Protein AF-A0A3R6TJK0-F1 (afdb_monomer)

pLDDT: mean 83.8, std 18.28, range [33.81, 98.06]

Sequence (191 aa):
MKKIKRLVTLLLAGVLALAMLTGCDGQTNVDLSDQLAQKATEAYAKALGVKAEEVQLTEEAAAFNKATLDRIGEDGVLPIGKDEGEIDTPMLRFRNKEEKIKNNYYHSIVTLVPFGGERTPTGNGYRYSVTTLKAEQVNAILSGSLEGLNADYISQAKKFKIKGVGVSAKKLKDGTYCYVLTLDATNEPNT

Solvent-accessible surface area (backbone atoms only — not comparable to full-atom values): 10989 Å² total; per-residue (Å²): 135,90,79,82,76,78,81,78,77,72,84,80,70,92,70,91,74,94,74,92,78,86,81,84,85,89,70,85,78,73,51,69,34,57,52,44,14,51,30,47,24,45,33,49,22,51,75,59,74,44,57,48,92,79,20,55,53,51,74,68,51,45,49,54,30,50,55,55,51,69,55,36,43,57,86,40,39,34,75,37,48,73,88,49,64,45,86,54,87,56,27,39,35,35,78,78,40,78,43,82,74,56,97,92,24,37,41,34,33,36,36,37,34,47,30,72,78,53,66,45,82,51,100,68,22,37,37,33,41,46,43,66,37,46,72,69,35,50,53,38,19,64,73,56,40,62,57,88,60,64,57,77,77,54,54,75,55,56,77,32,39,72,50,11,45,40,37,46,41,41,72,32,78,89,69,34,31,39,58,26,41,23,42,32,31,25,64,48,74,91,125

Secondary structure (DSSP, 8-state):
------------------------S------HHHHHHHHHHHHHHHHHT--GGG-PPPHHHHHHHHHHHHHS-TTSEEEEETTS-EEETTEEEEEEEEEE-STT-EEEEEEEEEEEEEEEEETTEEEEEEPPBPHHHHHHHHTT--TTTTGGGGGGGGGSEEEEEEEEEEE-TTS-EEEEEEEEEESS---

Nearest PDB structures (foldseek):
  2oc3-assembly1_A  TM=5.269E-01  e=1.536E+00  Homo sapiens
  7c7l-assembly1_A  TM=1.962E-01  e=1.700E-02  uncultured archaeon
  2i1y-assembly1_A  TM=7.288E-01  e=7.773E+00  Homo sapiens
  2qep-assembly1_A  TM=5.661E-01  e=9.883E+00  Homo sapiens
  5tod-assembly7_C  TM=1.487E-01  e=9.307E+00  Homo sapiens

Foldseek 3Di:
DDDDDPPPPPPPDPDDDDDDDDDDDDDPPQDLQNLLFVLLQCLLCVLLVHGQVQAADDPVLVVVFVVQQVQQALQQKHWAFAPAFDDPPQWTKGFPDWADDPPRKTKTKIKIFGFDPDWDDDPGHIITRTDWADPVRSVCSSVNDCVPVVSVSCNVVSLWAWRHKTKGKDAHPVRTMTMMIITTTMNDDDD

Structure (mmCIF, N/CA/C/O backbone):
data_AF-A0A3R6TJK0-F1
#
_entry.id   AF-A0A3R6TJK0-F1
#
loop_
_atom_site.group_PDB
_atom_site.id
_atom_site.type_symbol
_atom_site.label_atom_id
_atom_site.label_alt_id
_atom_site.label_comp_id
_atom_site.label_asym_id
_atom_site.label_entity_id
_atom_site.label_seq_id
_atom_site.pdbx_PDB_ins_code
_atom_site.Cartn_x
_atom_site.Cartn_y
_atom_site.Cartn_z
_atom_site.occupancy
_atom_site.B_iso_or_equiv
_atom_site.auth_seq_id
_atom_site.auth_comp_id
_atom_site.auth_asym_id
_atom_site.auth_atom_id
_atom_site.pdbx_PDB_model_num
ATOM 1 N N . MET A 1 1 ? 7.484 50.506 2.154 1.00 36.47 1 MET A N 1
ATOM 2 C CA . MET A 1 1 ? 6.626 49.681 1.272 1.00 36.47 1 MET A CA 1
ATOM 3 C C . MET A 1 1 ? 6.751 48.223 1.691 1.00 36.47 1 MET A C 1
ATOM 5 O O . MET A 1 1 ? 7.842 47.672 1.643 1.00 36.47 1 MET A O 1
ATOM 9 N N . LYS A 1 2 ? 5.648 47.650 2.188 1.00 39.25 2 LYS A N 1
ATOM 10 C CA . LYS A 1 2 ? 5.509 46.251 2.618 1.00 39.25 2 LYS A CA 1
ATOM 11 C C . LYS A 1 2 ? 5.721 45.315 1.422 1.00 39.25 2 LYS A C 1
ATOM 13 O O . LYS A 1 2 ? 5.077 45.509 0.397 1.00 39.25 2 LYS A O 1
ATOM 18 N N . LYS A 1 3 ? 6.552 44.281 1.565 1.00 49.41 3 LYS A N 1
ATOM 19 C CA . LYS A 1 3 ? 6.513 43.108 0.682 1.00 49.41 3 LYS A CA 1
ATOM 20 C C . LYS A 1 3 ? 6.067 41.911 1.511 1.00 49.41 3 LYS A C 1
ATOM 22 O O . LYS A 1 3 ? 6.745 41.483 2.440 1.00 49.41 3 LYS A O 1
ATOM 27 N N . ILE A 1 4 ? 4.853 41.479 1.202 1.00 55.53 4 ILE A N 1
ATOM 28 C CA . ILE A 1 4 ? 4.118 40.366 1.790 1.00 55.53 4 ILE A CA 1
ATOM 29 C C . ILE A 1 4 ? 4.952 39.096 1.606 1.00 55.53 4 ILE A C 1
ATOM 31 O O . ILE A 1 4 ? 5.202 38.670 0.479 1.00 55.53 4 ILE A O 1
ATOM 35 N N . LYS A 1 5 ? 5.399 38.502 2.717 1.00 44.00 5 LYS A N 1
ATOM 36 C CA . LYS A 1 5 ? 5.870 37.117 2.724 1.00 44.00 5 LYS A CA 1
ATOM 37 C C . LYS A 1 5 ? 4.640 36.260 2.445 1.00 44.00 5 LYS A C 1
ATOM 39 O O . LYS A 1 5 ? 3.670 36.330 3.197 1.00 44.00 5 LYS A O 1
ATOM 44 N N . ARG A 1 6 ? 4.649 35.530 1.328 1.00 46.75 6 ARG A N 1
ATOM 45 C CA . ARG A 1 6 ? 3.616 34.539 1.017 1.00 46.75 6 ARG A CA 1
ATOM 46 C C . ARG A 1 6 ? 3.507 33.598 2.215 1.00 46.75 6 ARG A C 1
ATOM 48 O O . ARG A 1 6 ? 4.501 32.992 2.607 1.00 46.75 6 ARG A O 1
ATOM 55 N N . LEU A 1 7 ? 2.316 33.556 2.806 1.00 41.25 7 LEU A N 1
ATOM 56 C CA . LEU A 1 7 ? 1.926 32.561 3.788 1.00 41.25 7 LEU A CA 1
ATOM 57 C C . LEU A 1 7 ? 2.068 31.184 3.136 1.00 41.25 7 LEU A C 1
ATOM 59 O O . LEU A 1 7 ? 1.213 30.763 2.364 1.00 41.25 7 LEU A O 1
ATOM 63 N N . VAL A 1 8 ? 3.163 30.499 3.443 1.00 46.22 8 VAL A N 1
ATOM 64 C CA . VAL A 1 8 ? 3.194 29.042 3.417 1.00 46.22 8 VAL A CA 1
ATOM 65 C C . VAL A 1 8 ? 2.564 28.627 4.737 1.00 46.22 8 VAL A C 1
ATOM 67 O O . VAL A 1 8 ? 3.242 28.404 5.737 1.00 46.22 8 VAL A O 1
ATOM 70 N N . THR A 1 9 ? 1.236 28.630 4.761 1.00 43.78 9 THR A N 1
ATOM 71 C CA . THR A 1 9 ? 0.460 27.929 5.777 1.00 43.78 9 THR A CA 1
ATOM 72 C C . THR A 1 9 ? 0.655 26.444 5.490 1.00 43.78 9 THR A C 1
ATOM 74 O O . THR A 1 9 ? -0.178 25.795 4.866 1.00 43.78 9 THR A O 1
ATOM 77 N N . LEU A 1 10 ? 1.823 25.918 5.866 1.00 44.47 10 LEU A N 1
ATOM 78 C CA . LEU A 1 10 ? 1.983 24.496 6.119 1.00 44.47 10 LEU A CA 1
ATOM 79 C C . LEU A 1 10 ? 0.927 24.177 7.172 1.00 44.47 10 LEU A C 1
ATOM 81 O O . LEU A 1 10 ? 1.023 24.640 8.308 1.00 44.47 10 LEU A O 1
ATOM 85 N N . LEU A 1 11 ? -0.122 23.481 6.739 1.00 42.75 11 LEU A N 1
ATOM 86 C CA . LEU A 1 11 ? -1.147 22.865 7.570 1.00 42.75 11 LEU A CA 1
ATOM 87 C C . LEU A 1 11 ? -0.470 21.792 8.428 1.00 42.75 11 LEU A C 1
ATOM 89 O O . LEU A 1 11 ? -0.572 20.594 8.205 1.00 42.75 11 LEU A O 1
ATOM 93 N N . LEU A 1 12 ? 0.284 22.274 9.408 1.00 47.44 12 LEU A N 1
ATOM 94 C CA . LEU A 1 12 ? 0.711 21.550 10.576 1.00 47.44 12 LEU A CA 1
ATOM 95 C C . LEU A 1 12 ? -0.488 21.560 11.525 1.00 47.44 12 LEU A C 1
ATOM 97 O O . LEU A 1 12 ? -0.639 22.458 12.349 1.00 47.44 12 LEU A O 1
ATOM 101 N N . ALA A 1 13 ? -1.379 20.591 11.361 1.00 42.22 13 ALA A N 1
ATOM 102 C CA . ALA A 1 13 ? -2.433 20.319 12.325 1.00 42.22 13 ALA A CA 1
ATOM 103 C C . ALA A 1 13 ? -2.407 18.830 12.662 1.00 42.22 13 ALA A C 1
ATOM 105 O O . ALA A 1 13 ? -3.245 18.046 12.229 1.00 42.22 13 ALA A O 1
ATOM 106 N N . GLY A 1 14 ? -1.431 18.458 13.490 1.00 42.91 14 GLY A N 1
ATOM 107 C CA . GLY A 1 14 ? -1.696 17.440 14.489 1.00 42.91 14 GLY A CA 1
ATOM 108 C C . GLY A 1 14 ? -2.751 17.996 15.441 1.00 42.91 14 GLY A C 1
ATOM 109 O O . GLY A 1 14 ? -2.443 18.851 16.266 1.00 42.91 14 GLY A O 1
ATOM 110 N N . VAL A 1 15 ? -3.994 17.537 15.308 1.00 39.41 15 VAL A N 1
ATOM 111 C CA . VAL A 1 15 ? -5.014 17.644 16.354 1.00 39.41 15 VAL A CA 1
ATOM 112 C C . VAL A 1 15 ? -5.738 16.305 16.425 1.00 39.41 15 VAL A C 1
ATOM 114 O O . VAL A 1 15 ? -6.488 15.925 15.532 1.00 39.41 15 VAL A O 1
ATOM 117 N N . LEU A 1 16 ? -5.470 15.585 17.513 1.00 48.81 16 LEU A N 1
ATOM 118 C CA . LEU A 1 16 ? -6.328 14.538 18.052 1.00 48.81 16 LEU A CA 1
ATOM 119 C C . LEU A 1 16 ? -7.765 15.057 18.188 1.00 48.81 16 LEU A C 1
ATOM 121 O O . LEU A 1 16 ? -7.980 16.018 18.922 1.00 48.81 16 LEU A O 1
ATOM 125 N N . ALA A 1 17 ? -8.745 14.376 17.595 1.00 37.31 17 ALA A N 1
ATOM 126 C CA . ALA A 1 17 ? -10.101 14.349 18.136 1.00 37.31 17 ALA A CA 1
ATOM 127 C C . ALA A 1 17 ? -10.870 13.129 17.613 1.00 37.31 17 ALA A C 1
ATOM 129 O O . ALA A 1 17 ? -11.283 13.057 16.460 1.00 37.31 17 ALA A O 1
ATOM 130 N N . LEU A 1 18 ? -11.055 12.171 18.517 1.00 43.09 18 LEU A N 1
ATOM 131 C CA . LEU A 1 18 ? -12.078 11.139 18.474 1.00 43.09 18 LEU A CA 1
ATOM 132 C C . LEU A 1 18 ? -13.462 11.800 18.333 1.00 43.09 18 LEU A C 1
ATOM 134 O O . LEU A 1 18 ? -13.870 12.528 19.235 1.00 43.09 18 LEU A O 1
ATOM 138 N N . ALA A 1 19 ? -14.192 11.531 17.251 1.00 41.59 19 ALA A N 1
ATOM 139 C CA . ALA A 1 19 ? -15.631 11.786 17.185 1.00 41.59 19 ALA A CA 1
ATOM 140 C C . ALA A 1 19 ? -16.294 10.848 16.168 1.00 41.59 19 ALA A C 1
ATOM 142 O O . ALA A 1 19 ? -16.454 11.164 14.992 1.00 41.59 19 ALA A O 1
ATOM 143 N N . MET A 1 20 ? -16.704 9.671 16.642 1.00 54.22 20 MET A N 1
ATOM 144 C CA . MET A 1 20 ? -17.912 9.053 16.104 1.00 54.22 20 MET A CA 1
ATOM 145 C C . MET A 1 20 ? -19.103 9.884 16.598 1.00 54.22 20 MET A C 1
ATOM 147 O O . MET A 1 20 ? -19.171 10.145 17.794 1.00 54.22 20 MET A O 1
ATOM 151 N N . LEU A 1 21 ? -19.997 10.267 15.682 1.00 33.81 21 LEU A N 1
ATOM 152 C CA . LEU A 1 21 ? -21.456 10.455 15.807 1.00 33.81 21 LEU A CA 1
ATOM 153 C C . LEU A 1 21 ? -21.965 11.678 15.020 1.00 33.81 21 LEU A C 1
ATOM 155 O O . LEU A 1 21 ? -21.751 12.822 15.392 1.00 33.81 21 LEU A O 1
ATOM 159 N N . THR A 1 22 ? -22.678 11.356 13.937 1.00 54.91 22 THR A N 1
ATOM 160 C CA . THR A 1 22 ? -23.906 11.980 13.410 1.00 54.91 22 THR A CA 1
ATOM 161 C C . THR A 1 22 ? -24.156 13.480 13.623 1.00 54.91 22 THR A C 1
ATOM 163 O O . THR A 1 22 ? -24.415 13.917 14.739 1.00 54.91 22 THR A O 1
ATOM 166 N N . GLY A 1 23 ? -24.374 14.180 12.505 1.00 36.16 23 GLY A N 1
ATOM 167 C CA . GLY A 1 23 ? -25.341 15.279 12.428 1.00 36.16 23 GLY A CA 1
ATOM 168 C C . GLY A 1 23 ? -24.747 16.651 12.118 1.00 36.16 23 GLY A C 1
ATOM 169 O O . GLY A 1 23 ? -23.981 17.174 12.907 1.00 36.16 23 GLY A O 1
ATOM 170 N N . CYS A 1 24 ? -25.198 17.199 10.985 1.00 47.56 24 CYS A N 1
ATOM 171 C CA . CYS A 1 24 ? -25.279 18.610 10.594 1.00 47.56 24 CYS A CA 1
ATOM 172 C C . CYS A 1 24 ? -24.058 19.542 10.732 1.00 47.56 24 CYS A C 1
ATOM 174 O O . CYS A 1 24 ? -23.473 19.732 11.786 1.00 47.56 24 CYS A O 1
ATOM 176 N N . ASP A 1 25 ? -23.838 20.254 9.626 1.00 42.50 25 ASP A N 1
ATOM 177 C CA . ASP A 1 25 ? -23.228 21.580 9.534 1.00 42.50 25 ASP A CA 1
ATOM 178 C C . ASP A 1 25 ? -21.700 21.682 9.684 1.00 42.50 25 ASP A C 1
ATOM 180 O O . ASP A 1 25 ? -21.136 21.956 10.737 1.00 42.50 25 ASP A O 1
ATOM 184 N N . GLY A 1 26 ? -21.023 21.603 8.532 1.00 40.09 26 GLY A N 1
ATOM 185 C CA . GLY A 1 26 ? -19.840 22.434 8.268 1.00 40.09 26 GLY A CA 1
ATOM 186 C C . GLY A 1 26 ? -18.463 21.866 8.617 1.00 40.09 26 GLY A C 1
ATOM 187 O O . GLY A 1 26 ? -17.468 22.543 8.363 1.00 40.09 26 GLY A O 1
ATOM 188 N N . GLN A 1 27 ? -18.360 20.640 9.126 1.00 40.66 27 GLN A N 1
ATOM 189 C CA . GLN A 1 27 ? -17.073 19.968 9.327 1.00 40.66 27 GLN A CA 1
ATOM 190 C C . GLN A 1 27 ? -16.648 19.275 8.024 1.00 40.66 27 GLN A C 1
ATOM 192 O O . GLN A 1 27 ? -17.431 18.521 7.448 1.00 40.66 27 GLN A O 1
ATOM 197 N N . THR A 1 28 ? -15.427 19.516 7.535 1.00 43.41 28 THR A N 1
ATOM 198 C CA . THR A 1 28 ? -14.850 18.753 6.416 1.00 43.41 28 THR A CA 1
ATOM 199 C C . THR A 1 28 ? -14.839 17.278 6.795 1.00 43.41 28 THR A C 1
ATOM 201 O O . THR A 1 28 ? -13.995 16.838 7.574 1.00 43.41 28 THR A O 1
ATOM 204 N N . ASN A 1 29 ? -15.828 16.537 6.304 1.00 53.78 29 ASN A N 1
ATOM 205 C CA . ASN A 1 29 ? -15.990 15.119 6.561 1.00 53.78 29 ASN A CA 1
ATOM 206 C C . ASN A 1 29 ? -14.886 14.407 5.769 1.00 53.78 29 ASN A C 1
ATOM 208 O O . ASN A 1 29 ? -15.020 14.213 4.563 1.00 53.78 29 ASN A O 1
ATOM 212 N N . VAL A 1 30 ? -13.744 14.154 6.411 1.00 64.81 30 VAL A N 1
ATOM 213 C CA . VAL A 1 30 ? -12.625 13.437 5.788 1.00 64.81 30 VAL A CA 1
ATOM 214 C C . VAL A 1 30 ? -13.101 12.016 5.511 1.00 64.81 30 VAL A C 1
ATOM 216 O O . VAL A 1 30 ? -13.550 11.336 6.439 1.00 64.81 30 VAL A O 1
ATOM 219 N N . ASP A 1 31 ? -13.032 11.583 4.250 1.00 89.38 31 ASP A N 1
ATOM 220 C CA . ASP A 1 31 ? -13.502 10.260 3.845 1.00 89.38 31 ASP A CA 1
ATOM 221 C C . ASP A 1 31 ? -12.791 9.170 4.660 1.00 89.38 31 ASP A C 1
ATOM 223 O O . ASP A 1 31 ? -11.609 9.283 4.995 1.00 89.38 31 ASP A O 1
ATOM 227 N N . LEU A 1 32 ? -13.504 8.096 5.003 1.00 92.06 32 LEU A N 1
ATOM 228 C CA . LEU A 1 32 ? -12.924 7.014 5.802 1.00 92.06 32 LEU A CA 1
ATOM 229 C C . LEU A 1 32 ? -11.713 6.376 5.098 1.00 92.06 32 LEU A C 1
ATOM 231 O O . LEU A 1 32 ? -10.788 5.925 5.772 1.00 92.06 32 LEU A O 1
ATOM 235 N N . SER A 1 33 ? -11.694 6.371 3.761 1.00 95.00 33 SER A N 1
ATOM 236 C CA . SER A 1 33 ? -10.556 5.891 2.972 1.00 95.00 33 SER A CA 1
ATOM 237 C C . SER A 1 33 ? -9.319 6.761 3.183 1.00 95.00 33 SER A C 1
ATOM 239 O O . SER A 1 33 ? -8.224 6.222 3.323 1.00 95.00 33 SER A O 1
ATOM 241 N N . ASP A 1 34 ? -9.491 8.082 3.281 1.00 94.06 34 ASP A N 1
ATOM 242 C CA . ASP A 1 34 ? -8.397 9.024 3.533 1.00 94.06 34 ASP A CA 1
ATOM 243 C C . ASP A 1 34 ? -7.848 8.856 4.956 1.00 94.06 34 ASP A C 1
ATOM 245 O O . ASP A 1 34 ? -6.635 8.795 5.160 1.00 94.06 34 ASP A O 1
ATOM 249 N N . GLN A 1 35 ? -8.732 8.697 5.948 1.00 9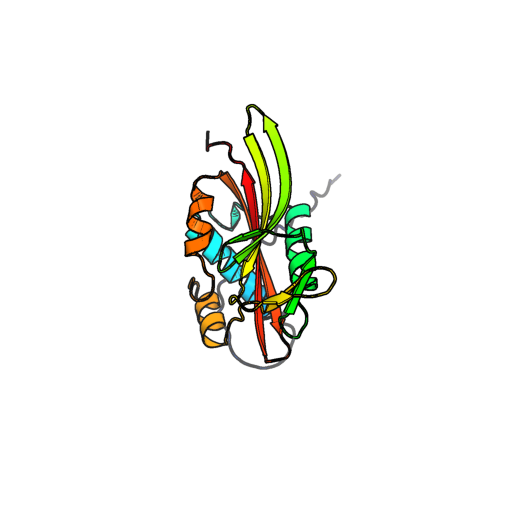4.88 35 GLN A N 1
ATOM 2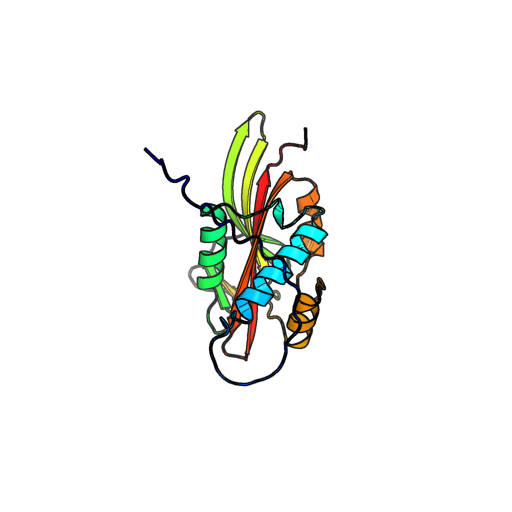50 C CA . GLN A 1 35 ? -8.323 8.429 7.334 1.00 94.88 35 GLN A CA 1
ATOM 251 C C . GLN A 1 35 ? -7.569 7.098 7.453 1.00 94.88 35 GLN A C 1
ATOM 253 O O . GLN A 1 35 ? -6.533 7.018 8.119 1.00 94.88 35 GLN A O 1
ATOM 258 N N . LEU A 1 36 ? -8.066 6.055 6.782 1.00 95.62 36 LEU A N 1
ATOM 259 C CA . LEU A 1 36 ? -7.420 4.748 6.723 1.00 95.62 36 LEU A CA 1
ATOM 260 C C . LEU A 1 36 ? -6.042 4.840 6.059 1.00 95.62 36 LEU A C 1
ATOM 262 O O . LEU A 1 36 ? -5.069 4.320 6.602 1.00 95.62 36 LEU A O 1
ATOM 266 N N . ALA A 1 37 ? -5.944 5.525 4.919 1.00 95.75 37 ALA A N 1
ATOM 267 C CA . ALA A 1 37 ? -4.698 5.751 4.195 1.00 95.75 37 ALA A CA 1
ATOM 268 C C . ALA A 1 37 ? -3.655 6.471 5.062 1.00 95.75 37 ALA A C 1
ATOM 270 O O . ALA A 1 37 ? -2.505 6.029 5.157 1.00 95.75 37 ALA A O 1
ATOM 271 N N . GLN A 1 38 ? -4.064 7.530 5.762 1.00 94.62 38 GLN A N 1
ATOM 272 C CA . GLN A 1 38 ? -3.194 8.254 6.681 1.00 94.62 38 GLN A CA 1
ATOM 273 C C . GLN A 1 38 ? -2.692 7.342 7.809 1.00 94.62 38 GLN A C 1
ATOM 275 O O . GLN A 1 38 ? -1.485 7.232 8.030 1.00 94.62 38 GLN A O 1
ATOM 280 N N . LYS A 1 39 ? -3.599 6.644 8.501 1.00 94.94 39 LYS A N 1
ATOM 281 C CA . LYS A 1 39 ? -3.241 5.797 9.648 1.00 94.94 39 LYS A CA 1
ATOM 282 C C . LYS A 1 39 ? -2.395 4.591 9.253 1.00 94.94 39 LYS A C 1
ATOM 284 O O . LYS A 1 39 ? -1.439 4.263 9.951 1.00 94.94 39 LYS A O 1
ATOM 289 N N . ALA A 1 40 ? -2.676 3.984 8.103 1.00 95.94 40 ALA A N 1
ATOM 290 C CA . ALA A 1 40 ? -1.839 2.927 7.549 1.00 95.94 40 ALA A CA 1
ATOM 291 C C . ALA A 1 40 ? -0.437 3.444 7.186 1.00 95.94 40 ALA A C 1
ATOM 293 O O . ALA A 1 40 ? 0.552 2.768 7.466 1.00 95.94 40 ALA A O 1
ATOM 294 N N . THR A 1 41 ? -0.330 4.654 6.623 1.00 95.62 41 THR A N 1
ATOM 295 C CA . THR A 1 41 ? 0.965 5.295 6.333 1.00 95.62 41 THR A CA 1
ATOM 296 C C . THR A 1 41 ? 1.779 5.506 7.610 1.00 95.62 41 THR A C 1
ATOM 298 O O . THR A 1 41 ? 2.945 5.114 7.662 1.00 95.62 41 THR A O 1
ATOM 301 N N . GLU A 1 42 ? 1.161 6.052 8.662 1.00 94.38 42 GLU A N 1
ATOM 302 C CA . GLU A 1 42 ? 1.791 6.225 9.979 1.00 94.38 42 GLU A CA 1
ATOM 303 C C . GLU A 1 42 ? 2.271 4.882 10.556 1.00 94.38 42 GLU A C 1
ATOM 305 O O . GLU A 1 42 ? 3.405 4.765 11.034 1.00 94.38 42 GLU A O 1
ATOM 310 N N . ALA A 1 43 ? 1.433 3.846 10.467 1.00 93.94 43 ALA A N 1
ATOM 311 C CA . ALA A 1 43 ? 1.752 2.516 10.965 1.00 93.94 43 ALA A CA 1
ATOM 312 C C . ALA A 1 43 ? 2.940 1.895 10.206 1.00 93.94 43 ALA A C 1
ATOM 314 O O . ALA A 1 43 ? 3.878 1.395 10.835 1.00 93.94 43 ALA A O 1
ATOM 315 N N . TYR A 1 44 ? 2.965 1.983 8.873 1.00 94.94 44 TYR A N 1
ATOM 316 C CA . TYR A 1 44 ? 4.086 1.492 8.069 1.00 94.94 44 TYR A CA 1
ATOM 317 C C . TYR A 1 44 ? 5.376 2.274 8.291 1.00 94.94 44 TYR A C 1
ATOM 319 O O . TYR A 1 44 ? 6.434 1.658 8.420 1.00 94.94 44 TYR A O 1
ATOM 327 N N . ALA A 1 45 ? 5.311 3.604 8.376 1.00 93.69 45 ALA A N 1
ATOM 328 C CA . ALA A 1 45 ? 6.473 4.431 8.691 1.00 93.69 45 ALA A CA 1
ATOM 329 C C . ALA A 1 45 ? 7.097 3.989 10.026 1.00 93.69 45 ALA A C 1
ATOM 331 O O . ALA A 1 45 ? 8.287 3.663 10.087 1.00 93.69 45 ALA A O 1
ATOM 332 N N . LYS A 1 46 ? 6.265 3.831 11.065 1.00 92.44 46 LYS A N 1
ATOM 333 C CA . LYS A 1 46 ? 6.692 3.307 12.367 1.00 92.44 46 LYS A CA 1
ATOM 334 C C . LYS A 1 46 ? 7.284 1.901 12.257 1.00 92.44 46 LYS A C 1
ATOM 336 O O . LYS A 1 46 ? 8.336 1.640 12.837 1.00 92.44 46 LYS A O 1
ATOM 341 N N . ALA A 1 47 ? 6.646 1.002 11.505 1.00 92.88 47 ALA A N 1
ATOM 342 C CA . ALA A 1 47 ? 7.137 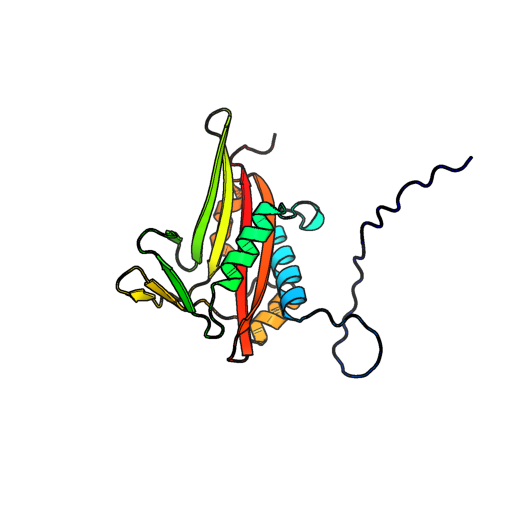-0.359 11.295 1.00 92.88 47 ALA A CA 1
ATOM 343 C C . ALA A 1 47 ? 8.516 -0.378 10.619 1.00 92.88 47 ALA A C 1
ATOM 345 O O . ALA A 1 47 ? 9.347 -1.217 10.968 1.00 92.88 47 ALA A O 1
ATOM 346 N N . LEU A 1 48 ? 8.774 0.564 9.707 1.00 92.94 48 LEU A N 1
ATOM 347 C CA . LEU A 1 48 ? 10.050 0.773 9.018 1.00 92.94 48 LEU A CA 1
ATOM 348 C C . LEU A 1 48 ? 11.090 1.535 9.856 1.00 92.94 48 LEU A C 1
ATOM 350 O O . LEU A 1 48 ? 12.246 1.614 9.450 1.00 92.94 48 LEU A O 1
ATOM 354 N N . GLY A 1 49 ? 10.718 2.043 11.034 1.00 91.88 49 GLY A N 1
ATOM 355 C CA . GLY A 1 49 ? 11.615 2.793 11.914 1.00 91.88 49 GLY A CA 1
ATOM 356 C C . GLY A 1 49 ? 11.865 4.234 11.463 1.00 91.88 49 GLY A C 1
ATOM 357 O O . GLY A 1 49 ? 12.874 4.819 11.849 1.00 91.88 49 GLY A O 1
ATOM 358 N N . VAL A 1 50 ? 10.965 4.803 10.658 1.00 91.06 50 VAL A N 1
ATOM 359 C CA . VAL A 1 50 ? 11.014 6.198 10.200 1.00 91.06 50 VAL A CA 1
ATOM 360 C C . VAL A 1 50 ? 9.827 6.986 10.749 1.00 91.06 50 VAL A C 1
ATOM 362 O O . VAL A 1 50 ? 8.786 6.419 11.080 1.00 91.06 50 VAL A O 1
ATOM 365 N N . LYS A 1 51 ? 9.975 8.306 10.870 1.00 85.44 51 LYS A N 1
ATOM 366 C CA . LYS A 1 51 ? 8.873 9.176 11.293 1.00 85.44 51 LYS A CA 1
ATOM 367 C C . LYS A 1 51 ? 8.055 9.599 10.081 1.00 85.44 51 LYS A C 1
ATOM 369 O O . LYS A 1 51 ? 8.628 10.077 9.107 1.00 85.44 51 LYS A O 1
ATOM 374 N N . ALA A 1 52 ? 6.736 9.439 10.138 1.00 79.12 52 ALA A N 1
ATOM 375 C CA . ALA A 1 52 ? 5.847 9.709 9.007 1.00 79.12 52 ALA A CA 1
ATOM 376 C C . ALA A 1 52 ? 5.953 11.161 8.500 1.00 79.12 52 ALA A C 1
ATOM 378 O O . ALA A 1 52 ? 5.865 11.410 7.301 1.00 79.12 52 ALA A O 1
ATOM 379 N N . GLU A 1 53 ? 6.218 12.113 9.396 1.00 78.75 53 GLU A N 1
ATOM 380 C CA . GLU A 1 53 ? 6.375 13.532 9.066 1.00 78.75 53 GLU A CA 1
ATOM 381 C C . GLU A 1 53 ? 7.658 13.815 8.269 1.00 78.75 53 GLU A C 1
ATOM 383 O O . GLU A 1 53 ? 7.737 14.814 7.557 1.00 78.75 53 GLU A O 1
ATOM 388 N N . GLU A 1 54 ? 8.659 12.938 8.389 1.00 80.44 54 GLU A N 1
ATOM 389 C CA . GLU A 1 54 ? 9.977 13.060 7.759 1.00 80.44 54 GLU A CA 1
ATOM 390 C C . GLU A 1 54 ? 10.062 12.292 6.424 1.00 80.44 54 GLU A C 1
ATOM 392 O O . GLU A 1 54 ? 11.010 12.504 5.667 1.00 80.44 54 GLU A O 1
ATOM 397 N N . VAL A 1 55 ? 9.092 11.416 6.118 1.00 82.06 55 VAL A N 1
ATOM 398 C CA . VAL A 1 55 ? 9.105 10.537 4.933 1.00 82.06 55 VAL A CA 1
ATOM 399 C C . VAL A 1 55 ? 7.803 10.609 4.130 1.00 82.06 55 VAL A C 1
ATOM 401 O O . VAL A 1 55 ? 6.977 9.698 4.143 1.00 82.06 55 VAL A O 1
ATOM 404 N N . GLN A 1 56 ? 7.641 11.687 3.367 1.00 90.19 56 GLN A N 1
ATOM 405 C CA . GLN A 1 56 ? 6.506 11.865 2.456 1.00 90.19 56 GLN A CA 1
ATOM 406 C C . GLN A 1 56 ? 6.836 11.350 1.054 1.00 90.19 56 GLN A C 1
ATOM 408 O O . GLN A 1 56 ? 7.976 11.442 0.597 1.00 90.19 56 GLN A O 1
ATOM 413 N N . LEU A 1 57 ? 5.834 10.815 0.353 1.00 93.44 57 LEU A N 1
ATOM 414 C CA . LEU A 1 57 ? 5.995 10.484 -1.060 1.00 93.44 57 LEU A CA 1
ATOM 415 C C . LEU A 1 57 ? 6.270 11.749 -1.879 1.00 93.44 57 LEU A C 1
ATOM 417 O O . LEU A 1 57 ? 5.657 12.795 -1.670 1.00 93.44 57 LEU A O 1
ATOM 421 N N . THR A 1 58 ? 7.161 11.622 -2.859 1.00 93.31 58 THR A N 1
ATOM 422 C CA . THR A 1 58 ? 7.272 12.592 -3.951 1.00 93.31 58 THR A CA 1
ATOM 423 C C . THR A 1 58 ? 5.976 12.615 -4.770 1.00 93.31 58 THR A C 1
ATOM 425 O O . THR A 1 58 ? 5.214 11.646 -4.760 1.00 93.31 58 THR A O 1
ATOM 428 N N . GLU A 1 59 ? 5.723 13.695 -5.519 1.00 94.31 59 GLU A N 1
ATOM 429 C CA . GLU A 1 59 ? 4.545 13.784 -6.402 1.00 94.31 59 GLU A CA 1
ATOM 430 C C . GLU A 1 59 ? 4.482 12.607 -7.391 1.00 94.31 59 GLU A C 1
ATOM 432 O O . GLU A 1 59 ? 3.421 12.024 -7.607 1.00 94.31 59 GLU A O 1
ATOM 437 N N . GLU A 1 60 ? 5.636 12.203 -7.930 1.00 95.19 60 GLU A N 1
ATOM 438 C CA . GLU A 1 60 ? 5.775 11.044 -8.816 1.00 95.19 60 GLU A CA 1
ATOM 439 C C . GLU A 1 60 ? 5.398 9.733 -8.103 1.00 95.19 60 GLU A C 1
ATOM 441 O O . GLU A 1 60 ? 4.584 8.956 -8.606 1.00 95.19 60 GLU A O 1
ATOM 446 N N . ALA A 1 61 ? 5.930 9.491 -6.899 1.00 96.19 61 ALA A N 1
ATOM 447 C CA . ALA A 1 61 ? 5.611 8.287 -6.136 1.00 96.19 61 ALA A CA 1
ATOM 448 C C . ALA A 1 61 ? 4.133 8.235 -5.706 1.00 96.19 61 ALA A C 1
ATOM 450 O O . ALA A 1 61 ? 3.514 7.166 -5.736 1.00 96.19 61 ALA A O 1
ATOM 451 N N . ALA A 1 62 ? 3.548 9.382 -5.353 1.00 96.44 62 ALA A N 1
ATOM 452 C CA . ALA A 1 62 ? 2.126 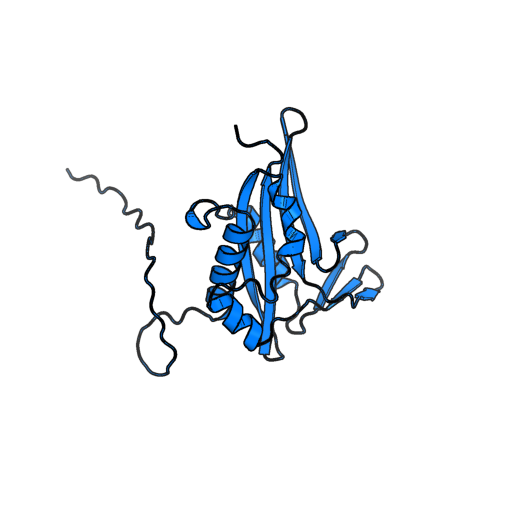9.506 -5.050 1.00 96.44 62 ALA A CA 1
ATOM 453 C C . ALA A 1 62 ? 1.254 9.224 -6.286 1.00 96.44 62 ALA A C 1
ATOM 455 O O . ALA A 1 62 ? 0.238 8.534 -6.177 1.00 96.44 62 ALA A O 1
ATOM 456 N N . ALA A 1 63 ? 1.673 9.674 -7.474 1.00 96.75 63 ALA A N 1
ATOM 457 C CA . ALA A 1 63 ? 0.982 9.379 -8.725 1.00 96.75 63 ALA A CA 1
ATOM 458 C C . ALA A 1 63 ? 0.977 7.874 -9.040 1.00 96.75 63 ALA A C 1
ATOM 460 O O . ALA A 1 63 ? -0.076 7.335 -9.379 1.00 96.75 63 ALA A O 1
ATOM 461 N N . PHE A 1 64 ? 2.101 7.168 -8.854 1.00 97.31 64 PHE A N 1
ATOM 462 C CA . PHE A 1 64 ? 2.141 5.706 -9.005 1.00 97.31 64 PHE A CA 1
ATOM 463 C C . PHE A 1 64 ? 1.241 4.984 -8.000 1.00 97.31 64 PHE A C 1
ATOM 465 O O . PHE A 1 64 ? 0.532 4.039 -8.362 1.00 97.31 64 PHE A O 1
ATOM 472 N N . ASN A 1 65 ? 1.244 5.442 -6.744 1.00 97.88 65 ASN A N 1
ATOM 473 C CA . ASN A 1 65 ? 0.386 4.901 -5.697 1.00 97.88 65 ASN A CA 1
ATOM 474 C C . ASN A 1 65 ? -1.094 5.010 -6.102 1.00 97.88 65 ASN A C 1
ATOM 476 O O . ASN A 1 65 ? -1.796 4.000 -6.175 1.00 97.88 65 ASN A O 1
ATOM 480 N N . LYS A 1 66 ? -1.538 6.214 -6.478 1.00 96.12 66 LYS A N 1
ATOM 481 C CA . LYS A 1 66 ? -2.916 6.458 -6.906 1.00 96.12 66 LYS A CA 1
ATOM 482 C C . LYS A 1 66 ? -3.277 5.678 -8.171 1.00 96.12 66 LYS A C 1
ATOM 484 O O . LYS A 1 66 ? -4.310 5.016 -8.198 1.00 96.12 66 LYS A O 1
ATOM 489 N N . ALA A 1 67 ? -2.425 5.706 -9.196 1.00 97.06 67 ALA A N 1
ATOM 490 C CA . ALA A 1 67 ? -2.676 5.002 -10.452 1.00 97.06 67 ALA A CA 1
ATOM 491 C C . ALA A 1 67 ? -2.844 3.490 -10.237 1.00 97.06 67 ALA A C 1
ATOM 493 O O . ALA A 1 67 ? -3.688 2.860 -10.871 1.00 97.06 67 ALA A O 1
ATOM 494 N N . THR A 1 68 ? -2.083 2.903 -9.309 1.00 97.69 68 THR A N 1
ATOM 495 C CA . THR A 1 68 ? -2.232 1.486 -8.956 1.00 97.69 68 THR A CA 1
ATOM 496 C C . THR A 1 68 ? -3.554 1.221 -8.234 1.00 97.69 68 THR A C 1
ATOM 498 O O . THR A 1 68 ? -4.237 0.254 -8.566 1.00 97.69 68 THR A O 1
ATOM 501 N N . LEU A 1 69 ? -3.963 2.088 -7.299 1.00 98.06 69 LEU A N 1
ATOM 502 C CA . LEU A 1 69 ? -5.263 1.970 -6.627 1.00 98.06 69 LEU A CA 1
ATOM 503 C C . LEU A 1 69 ? -6.436 2.091 -7.613 1.00 98.06 69 LEU A C 1
ATOM 505 O O . LEU A 1 69 ? -7.402 1.331 -7.524 1.00 98.06 69 LEU A O 1
ATOM 509 N N . ASP A 1 70 ? -6.357 3.031 -8.557 1.00 97.69 70 ASP A N 1
ATOM 510 C CA . ASP A 1 70 ? -7.400 3.290 -9.556 1.00 97.69 70 ASP A CA 1
ATOM 511 C C . ASP A 1 70 ? -7.622 2.079 -10.482 1.00 97.69 70 ASP A C 1
ATOM 513 O O . ASP A 1 70 ? -8.736 1.856 -10.950 1.00 97.69 70 ASP A O 1
ATOM 517 N N . ARG A 1 71 ? -6.586 1.259 -10.709 1.00 96.94 71 ARG A N 1
ATOM 518 C CA . ARG A 1 71 ? -6.669 0.038 -11.530 1.00 96.94 71 ARG A CA 1
ATOM 519 C C . ARG A 1 71 ? -7.401 -1.122 -10.869 1.00 96.94 71 ARG A C 1
ATOM 521 O O . ARG A 1 71 ? -7.850 -2.021 -11.578 1.00 96.94 71 ARG A O 1
ATOM 528 N N . ILE A 1 72 ? -7.478 -1.149 -9.541 1.00 97.12 72 ILE A N 1
ATOM 529 C CA . ILE A 1 72 ? -8.246 -2.171 -8.825 1.00 97.12 72 ILE A CA 1
ATOM 530 C C . ILE A 1 72 ? -9.723 -1.918 -9.146 1.00 97.12 72 ILE A C 1
ATOM 532 O O . ILE A 1 72 ? -10.204 -0.804 -8.965 1.00 97.12 72 ILE A O 1
ATOM 536 N N . GLY A 1 73 ? -10.463 -2.902 -9.643 1.00 96.75 73 GLY A N 1
ATOM 537 C CA . GLY A 1 73 ? -11.898 -2.736 -9.874 1.00 96.75 73 GLY A CA 1
ATOM 538 C C . GLY A 1 73 ? -12.666 -2.502 -8.568 1.00 96.75 73 GLY A C 1
ATOM 539 O O . GLY A 1 73 ? -12.175 -2.789 -7.476 1.00 96.75 73 GLY A O 1
ATOM 540 N N . GLU A 1 74 ? -13.900 -2.002 -8.651 1.00 95.38 74 GLU A N 1
ATOM 541 C CA . GLU A 1 74 ? -14.793 -1.927 -7.477 1.00 95.38 74 GLU A CA 1
ATOM 542 C C . GLU A 1 74 ? -15.115 -3.313 -6.887 1.00 95.38 74 GLU A C 1
ATOM 544 O O . GLU A 1 74 ? -15.549 -3.416 -5.741 1.00 95.38 74 GLU A O 1
ATOM 549 N N . ASP A 1 75 ? -14.896 -4.370 -7.673 1.00 95.25 75 ASP A N 1
ATOM 550 C CA . ASP A 1 75 ? -14.974 -5.783 -7.299 1.00 95.25 75 ASP A CA 1
ATOM 551 C C . ASP A 1 75 ? -13.711 -6.299 -6.584 1.00 95.25 75 ASP A C 1
ATOM 553 O O . ASP A 1 75 ? -13.642 -7.478 -6.250 1.00 95.25 75 ASP A O 1
ATOM 557 N N . GLY A 1 76 ? -12.703 -5.448 -6.360 1.00 95.19 76 GLY A N 1
ATOM 558 C CA . GLY A 1 76 ? -11.443 -5.840 -5.728 1.00 95.19 76 GLY A CA 1
ATOM 559 C C . GLY A 1 76 ? -10.509 -6.630 -6.647 1.00 95.19 76 GLY A C 1
ATOM 560 O O . GLY A 1 76 ? -9.575 -7.274 -6.169 1.00 95.19 76 GLY A O 1
ATOM 561 N N . VAL A 1 77 ? -10.727 -6.605 -7.964 1.00 95.12 77 VAL A N 1
ATOM 562 C CA . VAL A 1 77 ? -9.891 -7.349 -8.910 1.00 95.12 77 VAL A CA 1
ATOM 563 C C . VAL A 1 77 ? -8.894 -6.429 -9.606 1.00 95.12 77 VAL A C 1
ATOM 565 O O . VAL A 1 77 ? -9.266 -5.430 -10.217 1.00 95.12 77 VAL A O 1
ATOM 568 N N . LEU A 1 78 ? -7.614 -6.797 -9.567 1.00 95.88 78 LEU A N 1
ATOM 569 C CA . LEU A 1 78 ? -6.529 -6.083 -10.235 1.00 95.88 78 LEU A CA 1
ATOM 570 C C . LEU A 1 78 ? -6.081 -6.828 -11.510 1.00 95.88 78 LEU A C 1
ATOM 572 O O . LEU A 1 78 ? -5.565 -7.948 -11.409 1.00 95.88 78 LEU A O 1
ATOM 576 N N . PRO A 1 79 ? -6.255 -6.245 -12.713 1.00 94.00 79 PRO A N 1
ATOM 577 C CA . PRO A 1 79 ? -5.715 -6.798 -13.952 1.00 94.00 79 PRO A CA 1
ATOM 578 C C . PRO A 1 79 ? -4.234 -6.446 -14.134 1.00 94.00 79 PRO A C 1
ATOM 580 O O . PRO A 1 79 ? -3.834 -5.289 -13.978 1.00 94.00 79 PRO A O 1
ATOM 583 N N . ILE A 1 80 ? -3.447 -7.447 -14.523 1.00 91.75 80 ILE A N 1
ATOM 584 C CA . ILE A 1 80 ? -1.989 -7.389 -14.652 1.00 91.75 80 ILE A CA 1
ATOM 585 C C . ILE A 1 80 ? -1.561 -8.009 -15.977 1.00 91.75 80 ILE A C 1
ATOM 587 O O . ILE A 1 80 ? -2.014 -9.103 -16.317 1.00 91.75 80 ILE A O 1
ATOM 591 N N . GLY A 1 81 ? -0.693 -7.324 -16.722 1.00 90.38 81 GLY A N 1
ATOM 592 C CA . GLY A 1 81 ? -0.088 -7.865 -17.941 1.00 90.38 81 GLY A CA 1
ATOM 593 C C . GLY A 1 81 ? 0.811 -9.078 -17.668 1.00 90.38 81 GLY A C 1
ATOM 594 O O . GLY A 1 81 ? 1.277 -9.288 -16.555 1.00 90.38 81 GLY A O 1
ATOM 595 N N . LYS A 1 82 ? 1.075 -9.903 -18.687 1.00 84.44 82 LYS A N 1
ATOM 596 C CA . LYS A 1 82 ? 1.877 -11.136 -18.540 1.00 84.44 82 LYS A CA 1
ATOM 597 C C . LYS A 1 82 ? 3.258 -10.921 -17.900 1.00 84.44 82 LYS A C 1
ATOM 599 O O . LYS A 1 82 ? 3.675 -11.758 -17.104 1.00 84.44 82 LYS A O 1
ATOM 604 N N . ASP A 1 83 ? 3.908 -9.814 -18.241 1.00 84.44 83 ASP A N 1
ATOM 605 C CA . ASP A 1 83 ? 5.262 -9.457 -17.796 1.00 84.44 83 ASP A CA 1
ATOM 606 C C . ASP A 1 83 ? 5.253 -8.275 -16.811 1.00 84.44 83 ASP A C 1
ATOM 608 O O . ASP A 1 83 ? 6.274 -7.636 -16.562 1.00 84.44 83 ASP A O 1
ATOM 612 N N . GLU A 1 84 ? 4.078 -7.945 -16.278 1.00 84.75 84 GLU A N 1
ATOM 613 C CA . GLU A 1 84 ? 3.901 -6.834 -15.360 1.00 84.75 84 GLU A CA 1
ATOM 614 C C . GLU A 1 84 ? 3.881 -7.330 -13.910 1.00 84.75 84 GLU A C 1
ATOM 616 O O . GLU A 1 84 ? 3.121 -8.227 -13.552 1.00 84.75 84 GLU A O 1
ATOM 621 N N . GLY A 1 85 ? 4.678 -6.686 -13.060 1.00 79.75 85 GLY A N 1
ATOM 622 C CA . GLY A 1 85 ? 4.713 -6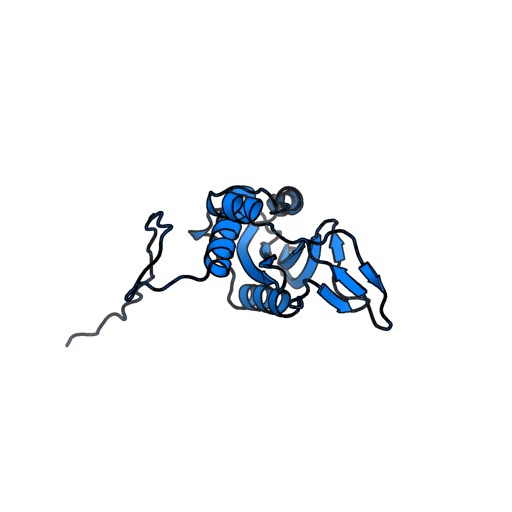.964 -11.630 1.00 79.75 85 GLY A CA 1
ATOM 623 C C . GLY A 1 85 ? 5.434 -8.264 -11.258 1.00 79.75 85 GLY A C 1
ATOM 624 O O . GLY A 1 85 ? 5.576 -9.203 -12.037 1.00 79.75 85 GLY A O 1
ATOM 625 N N . GLU A 1 86 ? 5.907 -8.311 -10.020 1.00 82.81 86 GLU A N 1
ATOM 626 C CA . GLU A 1 86 ? 6.535 -9.479 -9.407 1.00 82.81 86 GLU A CA 1
ATOM 627 C C . GLU A 1 86 ? 5.653 -9.976 -8.260 1.00 82.81 86 GLU A C 1
ATOM 629 O O . GLU A 1 86 ? 5.082 -9.180 -7.514 1.00 82.81 86 GLU A O 1
ATOM 634 N N . ILE A 1 87 ? 5.548 -11.293 -8.093 1.00 79.12 87 ILE A N 1
ATOM 635 C CA . ILE A 1 87 ? 4.822 -11.878 -6.964 1.00 79.12 87 ILE A CA 1
ATOM 636 C C . ILE A 1 87 ? 5.784 -12.050 -5.787 1.00 79.12 87 ILE A C 1
ATOM 638 O O . ILE A 1 87 ? 6.750 -12.803 -5.884 1.00 79.12 87 ILE A O 1
ATOM 642 N N . ASP A 1 88 ? 5.479 -11.396 -4.670 1.00 74.94 88 ASP A N 1
ATOM 643 C CA . ASP A 1 88 ? 6.163 -11.522 -3.383 1.00 74.94 88 ASP A CA 1
ATOM 644 C C . ASP A 1 88 ? 5.116 -11.841 -2.308 1.00 74.94 88 ASP A C 1
ATOM 646 O O . ASP A 1 88 ? 4.707 -10.981 -1.530 1.00 74.94 88 ASP A O 1
ATOM 650 N N . THR A 1 89 ? 4.561 -13.058 -2.372 1.00 73.50 89 THR A N 1
ATOM 651 C CA . THR A 1 89 ? 3.371 -13.474 -1.612 1.00 73.50 89 THR A CA 1
ATOM 652 C C . THR A 1 89 ? 3.478 -13.087 -0.135 1.00 73.50 89 THR A C 1
ATOM 654 O O . THR A 1 89 ? 4.432 -13.514 0.522 1.00 73.50 89 THR A O 1
ATOM 657 N N . PRO A 1 90 ? 2.491 -12.347 0.416 1.00 85.12 90 PRO A N 1
ATOM 658 C CA . PRO A 1 90 ? 1.152 -12.038 -0.098 1.00 85.12 90 PRO A CA 1
ATOM 659 C C . PRO A 1 90 ? 1.026 -10.644 -0.745 1.00 85.12 90 PRO A C 1
ATOM 661 O O . PRO A 1 90 ? -0.029 -10.018 -0.659 1.00 85.12 90 PRO A O 1
ATOM 664 N N . MET A 1 91 ? 2.078 -10.108 -1.367 1.00 90.38 91 MET A N 1
ATOM 665 C CA . MET A 1 91 ? 2.046 -8.814 -2.057 1.00 90.38 91 MET A CA 1
ATOM 666 C C . MET A 1 91 ? 2.457 -8.938 -3.530 1.00 90.38 91 MET A C 1
ATOM 668 O O . MET A 1 91 ? 3.414 -9.622 -3.883 1.00 90.38 91 MET A O 1
ATOM 672 N N . LEU A 1 92 ? 1.737 -8.251 -4.412 1.00 93.19 92 LEU A N 1
ATOM 673 C CA . LEU A 1 92 ? 2.192 -7.962 -5.768 1.00 93.19 92 LEU A CA 1
ATOM 674 C C . LEU A 1 92 ? 3.075 -6.724 -5.722 1.00 93.19 92 LEU A C 1
ATOM 676 O O . LEU A 1 92 ? 2.696 -5.720 -5.120 1.00 93.19 92 LEU A O 1
ATOM 680 N N . ARG A 1 93 ? 4.232 -6.785 -6.372 1.00 93.62 93 ARG A N 1
ATOM 681 C CA . ARG A 1 93 ? 5.226 -5.718 -6.402 1.00 93.62 93 ARG A CA 1
ATOM 682 C C . ARG A 1 93 ? 5.328 -5.112 -7.795 1.00 93.62 93 ARG A C 1
ATOM 684 O O . ARG A 1 93 ? 5.691 -5.792 -8.747 1.00 93.62 93 ARG A O 1
ATOM 691 N N . PHE A 1 94 ? 5.123 -3.806 -7.883 1.00 94.75 94 PHE A N 1
ATOM 692 C CA . PHE A 1 94 ? 5.350 -2.993 -9.073 1.00 94.75 94 PHE A CA 1
ATOM 693 C C . PHE A 1 94 ? 6.608 -2.166 -8.869 1.00 94.75 94 PHE A C 1
ATOM 695 O O . PHE A 1 94 ? 6.636 -1.270 -8.025 1.00 94.75 94 PHE A O 1
ATOM 702 N N . ARG A 1 95 ? 7.663 -2.463 -9.629 1.00 93.69 95 ARG A N 1
ATOM 703 C CA . ARG A 1 95 ? 8.852 -1.608 -9.688 1.00 93.69 95 ARG A CA 1
ATOM 704 C C . ARG A 1 95 ? 8.568 -0.476 -10.665 1.00 93.69 95 ARG A C 1
ATOM 706 O O . ARG A 1 95 ? 8.826 -0.604 -11.856 1.00 93.69 95 ARG A O 1
ATOM 713 N N . ASN A 1 96 ? 7.981 0.603 -10.161 1.00 94.81 96 ASN A N 1
ATOM 714 C CA . ASN A 1 96 ? 7.576 1.734 -10.994 1.00 94.81 96 ASN A CA 1
ATOM 715 C C . ASN A 1 96 ? 8.786 2.498 -11.535 1.00 94.81 96 ASN A C 1
ATOM 717 O O . ASN A 1 96 ? 8.748 3.025 -12.643 1.00 94.81 96 ASN A O 1
ATOM 721 N N . LYS A 1 97 ? 9.854 2.559 -10.735 1.00 94.62 97 LYS A N 1
ATOM 722 C CA . LYS A 1 97 ? 11.086 3.267 -11.065 1.00 94.62 97 LYS A CA 1
ATOM 723 C C . LYS A 1 97 ? 12.281 2.583 -10.424 1.00 94.62 97 LYS A C 1
ATOM 725 O O . LYS A 1 97 ? 12.217 2.209 -9.253 1.00 94.62 97 LYS A O 1
ATOM 730 N N . GLU A 1 98 ? 13.364 2.459 -11.181 1.00 92.69 98 GLU A N 1
ATOM 731 C CA . GLU A 1 98 ? 14.676 2.045 -10.691 1.00 92.69 98 GLU A CA 1
ATOM 732 C C . GLU A 1 98 ? 15.748 2.822 -11.464 1.00 92.69 98 GLU A C 1
ATOM 734 O O . GLU A 1 98 ? 16.006 2.562 -12.637 1.00 92.69 98 GLU A O 1
ATOM 739 N N . GLU A 1 99 ? 16.345 3.822 -10.821 1.00 92.19 99 GLU A N 1
ATOM 740 C CA . GLU A 1 99 ? 17.338 4.703 -11.434 1.00 92.19 99 GLU A CA 1
ATOM 741 C C . GLU A 1 99 ? 18.688 4.551 -10.748 1.00 92.19 99 GLU A C 1
ATOM 743 O O . GLU A 1 99 ? 18.804 4.651 -9.526 1.00 92.19 99 GLU A O 1
ATOM 748 N N . LYS A 1 100 ? 19.741 4.329 -11.537 1.00 90.69 100 LYS A N 1
ATOM 749 C CA . LYS A 1 100 ? 21.108 4.279 -11.017 1.00 90.69 100 LYS A CA 1
ATOM 750 C C . LYS A 1 100 ? 21.566 5.685 -10.637 1.00 90.69 100 LYS A C 1
ATOM 752 O O . LYS A 1 100 ? 21.548 6.586 -11.467 1.00 90.69 100 LYS A O 1
ATOM 757 N N . ILE A 1 101 ? 22.051 5.841 -9.409 1.00 86.31 101 ILE A N 1
ATOM 758 C CA . ILE A 1 101 ? 22.527 7.122 -8.879 1.00 86.31 101 ILE A CA 1
ATOM 759 C C . ILE A 1 101 ? 24.060 7.208 -8.994 1.00 86.31 101 ILE A C 1
ATOM 761 O O . ILE A 1 101 ? 24.592 7.920 -9.840 1.00 86.31 101 ILE A O 1
ATOM 765 N N . LYS A 1 102 ? 24.800 6.463 -8.159 1.00 85.12 102 LYS A N 1
ATOM 766 C CA . LYS A 1 102 ? 26.280 6.425 -8.117 1.00 85.12 102 LYS A CA 1
ATOM 767 C C . LYS A 1 102 ? 26.754 5.100 -7.522 1.00 85.12 102 LYS A C 1
ATOM 769 O O . LYS A 1 102 ? 26.043 4.546 -6.702 1.00 85.12 102 LYS A O 1
ATOM 774 N N . ASN A 1 103 ? 27.938 4.594 -7.879 1.00 79.75 103 ASN A N 1
ATOM 775 C CA . ASN A 1 103 ? 28.568 3.422 -7.231 1.00 79.75 103 ASN A CA 1
ATOM 776 C C . ASN A 1 103 ? 27.634 2.207 -7.005 1.00 79.75 103 ASN A C 1
ATOM 778 O O . ASN A 1 103 ? 27.649 1.602 -5.939 1.00 79.75 103 ASN A O 1
ATOM 782 N N . ASN A 1 104 ? 26.815 1.852 -8.003 1.00 82.50 104 ASN A N 1
ATOM 783 C CA . ASN A 1 104 ? 25.800 0.781 -7.920 1.00 82.50 104 ASN A CA 1
ATOM 784 C C . ASN A 1 104 ? 24.695 1.006 -6.869 1.00 82.50 104 ASN A C 1
ATOM 786 O O . ASN A 1 104 ? 23.974 0.072 -6.514 1.00 82.50 104 ASN A O 1
ATOM 790 N N . TYR A 1 105 ? 24.521 2.246 -6.417 1.00 87.31 105 TYR A N 1
ATOM 791 C CA . TYR A 1 105 ? 23.327 2.674 -5.716 1.00 87.31 105 TYR A CA 1
ATOM 792 C C . TYR A 1 105 ? 22.205 3.013 -6.697 1.00 87.31 105 TYR A C 1
ATOM 794 O O . TYR A 1 105 ? 22.451 3.564 -7.774 1.00 87.31 105 TYR A O 1
ATOM 802 N N . TYR A 1 106 ? 20.984 2.699 -6.292 1.00 90.62 106 TYR A N 1
ATOM 803 C CA . TYR A 1 106 ? 19.744 2.871 -7.017 1.00 90.62 106 TYR A CA 1
ATOM 804 C C . TYR A 1 106 ? 18.740 3.635 -6.158 1.00 90.62 106 TYR A C 1
ATOM 806 O O . TYR A 1 106 ? 18.661 3.445 -4.939 1.00 90.62 106 TYR A O 1
ATOM 814 N N . HIS A 1 107 ? 17.978 4.493 -6.823 1.00 93.69 107 HIS A N 1
ATOM 815 C CA . HIS A 1 107 ? 16.723 5.042 -6.338 1.00 93.69 107 HIS A CA 1
ATOM 816 C C . HIS A 1 107 ? 15.599 4.172 -6.882 1.00 93.69 107 HIS A C 1
ATOM 818 O O . HIS A 1 107 ? 15.546 3.921 -8.085 1.00 93.69 107 HIS A O 1
ATOM 824 N N . SER A 1 108 ? 14.721 3.704 -6.004 1.00 94.75 108 SER A N 1
ATOM 825 C CA . SER A 1 108 ? 13.617 2.828 -6.366 1.00 94.75 108 SER A CA 1
ATOM 826 C C . SER A 1 108 ? 12.301 3.377 -5.830 1.00 94.75 108 SER A C 1
ATOM 828 O O . SER A 1 108 ? 12.192 3.689 -4.643 1.00 94.75 108 SER A O 1
ATOM 830 N N . ILE A 1 109 ? 11.287 3.421 -6.695 1.00 96.81 109 ILE A N 1
ATOM 831 C CA . ILE A 1 109 ? 9.891 3.625 -6.299 1.00 96.81 109 ILE A CA 1
ATOM 832 C C . ILE A 1 109 ? 9.151 2.322 -6.564 1.00 96.81 109 ILE A C 1
ATOM 834 O O . ILE A 1 109 ? 9.063 1.861 -7.706 1.00 96.81 109 ILE A O 1
ATOM 838 N N . VAL A 1 110 ? 8.612 1.732 -5.503 1.00 96.00 110 VAL A N 1
ATOM 839 C CA . VAL A 1 110 ? 7.937 0.437 -5.551 1.00 96.00 110 VAL A CA 1
ATOM 840 C C . VAL A 1 110 ? 6.537 0.564 -4.975 1.00 96.00 110 VAL A C 1
ATOM 842 O O . VAL A 1 110 ? 6.382 1.060 -3.863 1.00 96.00 110 VAL A O 1
ATOM 845 N N . THR A 1 111 ? 5.528 0.078 -5.698 1.00 97.31 111 THR A N 1
ATOM 846 C CA . THR A 1 111 ? 4.161 -0.072 -5.181 1.00 97.31 111 THR A CA 1
ATOM 847 C C . THR A 1 111 ? 3.874 -1.535 -4.871 1.00 97.31 111 THR A C 1
ATOM 849 O O . THR A 1 111 ? 4.240 -2.429 -5.628 1.00 97.31 111 THR A O 1
ATOM 852 N N . LEU A 1 112 ? 3.228 -1.778 -3.740 1.00 96.50 112 LEU A N 1
ATOM 853 C CA . LEU A 1 112 ? 2.884 -3.080 -3.202 1.00 96.50 112 LEU A CA 1
ATOM 854 C C . LEU A 1 112 ? 1.365 -3.172 -3.057 1.00 96.50 112 LEU A C 1
ATOM 856 O O . LEU A 1 112 ? 0.742 -2.306 -2.436 1.00 96.50 112 LEU A O 1
ATOM 860 N N . VAL A 1 113 ? 0.782 -4.233 -3.608 1.00 96.12 113 VAL A N 1
ATOM 861 C CA . VAL A 1 113 ? -0.654 -4.519 -3.520 1.00 96.12 113 VAL A CA 1
ATOM 862 C C . VAL A 1 113 ? -0.854 -5.850 -2.795 1.00 96.12 113 VAL A C 1
ATOM 864 O O . VAL A 1 113 ? -0.440 -6.885 -3.319 1.00 96.12 113 VAL A O 1
ATOM 867 N N . PRO A 1 114 ? -1.470 -5.863 -1.605 1.00 94.31 114 PRO A N 1
ATOM 868 C CA . PRO A 1 114 ? -1.849 -7.097 -0.923 1.00 94.31 114 PRO A CA 1
ATOM 869 C C . PRO A 1 114 ? -2.773 -7.955 -1.787 1.00 94.31 114 PRO A C 1
ATOM 871 O O . PRO A 1 114 ? -3.758 -7.450 -2.328 1.00 94.31 114 PRO A O 1
ATOM 874 N N . PHE A 1 115 ? -2.506 -9.254 -1.887 1.00 90.44 115 PHE A N 1
ATOM 875 C CA . PHE A 1 115 ? -3.372 -10.181 -2.611 1.00 90.44 115 PHE A CA 1
ATOM 876 C C . PHE A 1 115 ? -3.428 -11.556 -1.937 1.00 90.44 115 PHE A C 1
ATOM 878 O O . PHE A 1 115 ? -2.452 -12.032 -1.356 1.00 90.44 115 PHE A O 1
ATOM 885 N N . GLY A 1 116 ? -4.593 -12.201 -2.027 1.00 75.31 116 GLY A N 1
ATOM 886 C CA . GLY A 1 116 ? -4.909 -13.444 -1.313 1.00 75.31 116 GLY A CA 1
ATOM 887 C C . GLY A 1 116 ? -4.473 -14.730 -2.021 1.00 75.31 116 GLY A C 1
ATOM 888 O O . GLY A 1 116 ? -4.912 -15.810 -1.644 1.00 75.31 116 GLY A O 1
ATOM 889 N N . GLY A 1 117 ? -3.651 -14.638 -3.069 1.00 70.25 117 GLY A N 1
ATOM 890 C CA . GLY A 1 117 ? -3.163 -15.804 -3.815 1.00 70.25 117 GLY A CA 1
ATOM 891 C C . GLY A 1 117 ? -4.078 -16.299 -4.941 1.00 70.25 117 GLY A C 1
ATOM 892 O O . GLY A 1 117 ? -3.606 -17.023 -5.818 1.00 70.25 117 GLY A O 1
ATOM 893 N N . GLU A 1 118 ? -5.346 -15.883 -4.988 1.00 78.00 118 GLU A N 1
ATOM 894 C CA . GLU A 1 118 ? -6.226 -16.213 -6.111 1.00 78.00 118 GLU A CA 1
ATOM 895 C C . GLU A 1 118 ? -5.845 -15.407 -7.354 1.00 78.00 118 GLU A C 1
ATOM 897 O O . GLU A 1 118 ? -5.912 -14.173 -7.378 1.00 78.00 118 GLU A O 1
ATOM 902 N N . ARG A 1 119 ? -5.449 -16.129 -8.406 1.00 86.31 119 ARG A N 1
ATOM 903 C CA . ARG A 1 119 ? -5.191 -15.560 -9.726 1.00 86.31 119 ARG A CA 1
ATOM 904 C C . ARG A 1 119 ? -5.933 -16.329 -10.800 1.00 86.31 119 ARG A C 1
ATOM 906 O O . ARG A 1 119 ? -5.914 -17.557 -10.826 1.00 86.31 119 ARG A O 1
ATOM 913 N N . THR A 1 120 ? -6.506 -15.590 -11.737 1.00 89.44 120 THR A N 1
ATOM 914 C CA . THR A 1 120 ? -7.138 -16.154 -12.929 1.00 89.44 120 THR A CA 1
ATOM 915 C C . THR A 1 120 ? -6.312 -15.770 -14.153 1.00 89.44 120 THR A C 1
ATOM 917 O O . THR A 1 120 ? -6.172 -14.573 -14.426 1.00 89.44 120 THR A O 1
ATOM 920 N N . PRO A 1 121 ? -5.734 -16.738 -14.889 1.00 90.25 121 PRO A N 1
ATOM 921 C CA . PRO A 1 121 ? -5.088 -16.462 -16.165 1.00 90.25 121 PRO A CA 1
ATOM 922 C C . PRO A 1 121 ? -6.068 -15.841 -17.161 1.00 90.25 121 PRO A C 1
ATOM 924 O O . PRO A 1 121 ? -7.247 -16.183 -17.208 1.00 90.25 121 PRO A O 1
ATOM 927 N N . THR A 1 122 ? -5.558 -14.946 -17.991 1.00 89.31 122 THR A N 1
ATOM 928 C CA . THR A 1 122 ? -6.269 -14.338 -19.118 1.00 89.31 122 THR A CA 1
ATOM 929 C C . THR A 1 122 ? -5.420 -14.495 -20.378 1.00 89.31 122 THR A C 1
ATOM 931 O O . THR A 1 122 ? -4.248 -14.860 -20.293 1.00 89.31 122 THR A O 1
ATOM 934 N N . GLY A 1 123 ? -5.973 -14.181 -21.553 1.00 85.88 123 GLY A N 1
ATOM 935 C CA . GLY A 1 123 ? -5.209 -14.243 -22.807 1.00 85.88 123 GLY A CA 1
ATOM 936 C C . GLY A 1 123 ? -3.933 -13.385 -22.808 1.00 85.88 123 GLY A C 1
ATOM 937 O O . GLY A 1 123 ? -2.959 -13.762 -23.449 1.00 85.88 123 GLY A O 1
ATOM 938 N N . ASN A 1 124 ? -3.911 -12.286 -22.040 1.00 86.69 124 ASN A N 1
ATOM 939 C CA . ASN A 1 124 ? -2.833 -11.288 -22.057 1.00 86.69 124 ASN A CA 1
ATOM 940 C C . ASN A 1 124 ? -2.206 -11.020 -20.672 1.00 86.69 124 ASN A C 1
ATOM 942 O O . ASN A 1 124 ? -1.531 -10.008 -20.486 1.00 86.69 124 ASN A O 1
ATOM 946 N N . GLY A 1 125 ? -2.416 -11.902 -19.692 1.00 91.75 125 GLY A N 1
ATOM 947 C CA . GLY A 1 125 ? -1.923 -11.695 -18.328 1.00 91.75 125 GLY A CA 1
ATOM 948 C C . GLY A 1 125 ? -2.777 -12.385 -17.275 1.00 91.75 125 GLY A C 1
ATOM 949 O O . GLY A 1 125 ? -3.253 -13.497 -17.497 1.00 91.75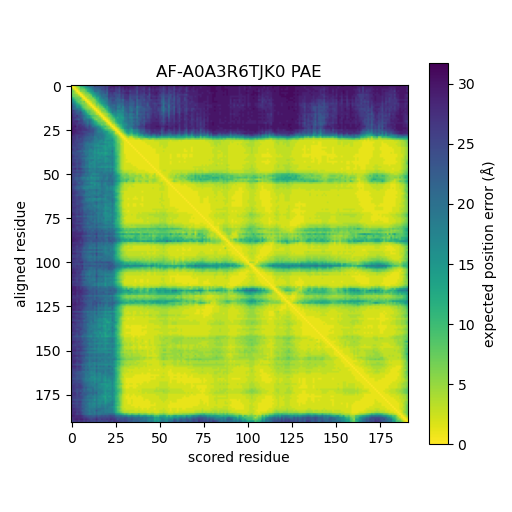 125 GLY A O 1
ATOM 950 N N . TYR A 1 126 ? -3.020 -11.727 -16.147 1.00 92.25 126 TYR A N 1
ATOM 951 C CA . TYR A 1 126 ? -3.707 -12.303 -14.993 1.00 92.25 126 TYR A CA 1
ATOM 952 C C . TYR A 1 126 ? -4.676 -11.307 -14.355 1.00 92.25 126 TYR A C 1
ATOM 954 O O . TYR A 1 126 ? -4.499 -10.094 -14.432 1.00 92.25 126 TYR A O 1
ATOM 962 N N . ARG A 1 127 ? -5.694 -11.835 -13.681 1.00 93.12 127 ARG A N 1
ATOM 963 C CA . ARG A 1 127 ? -6.539 -11.093 -12.742 1.00 93.12 127 ARG A CA 1
ATOM 964 C C . ARG A 1 127 ? -6.245 -11.596 -11.339 1.00 93.12 127 ARG A C 1
ATOM 966 O O . ARG A 1 127 ? -6.327 -12.803 -11.123 1.00 93.12 127 ARG A O 1
ATOM 973 N N . TYR A 1 128 ? -5.917 -10.696 -10.421 1.00 93.31 128 TYR A N 1
ATOM 974 C CA . TYR A 1 128 ? -5.657 -11.020 -9.020 1.00 93.31 128 TYR A CA 1
ATOM 975 C C . TYR A 1 128 ? -6.755 -10.454 -8.130 1.00 93.31 128 TYR A C 1
ATOM 977 O O . TYR A 1 128 ? -7.096 -9.277 -8.253 1.00 93.31 128 TYR A O 1
ATOM 985 N N . SER A 1 129 ? -7.269 -11.275 -7.220 1.00 93.62 129 SER A N 1
ATOM 986 C CA . SER A 1 129 ? -8.141 -10.805 -6.142 1.00 93.62 129 SER A CA 1
ATOM 987 C C . SER A 1 129 ? -7.276 -10.165 -5.057 1.00 93.62 129 SER A C 1
ATOM 989 O O . SER A 1 129 ? -6.416 -10.832 -4.467 1.00 93.62 129 SER A O 1
ATOM 991 N N . VAL A 1 130 ? -7.462 -8.866 -4.814 1.00 94.50 130 VAL A N 1
ATOM 992 C CA . VAL A 1 130 ? -6.707 -8.160 -3.771 1.00 94.50 130 VAL A CA 1
ATOM 993 C C . VAL A 1 130 ? -7.191 -8.584 -2.389 1.00 94.50 130 VAL A C 1
ATOM 995 O O . VAL A 1 130 ? -8.343 -8.976 -2.207 1.00 94.50 130 VAL A O 1
ATOM 998 N N . THR A 1 131 ? -6.316 -8.494 -1.394 1.00 93.69 131 THR A N 1
ATOM 999 C CA . THR A 1 131 ? -6.734 -8.696 -0.007 1.00 93.69 131 THR A CA 1
ATOM 1000 C C . THR A 1 131 ? -7.550 -7.491 0.439 1.00 93.69 131 THR A C 1
ATOM 1002 O O . THR A 1 131 ? -7.120 -6.345 0.298 1.00 93.69 131 THR A O 1
ATOM 1005 N N . THR A 1 132 ? -8.721 -7.758 1.002 1.00 94.88 132 THR A N 1
ATOM 1006 C CA . THR A 1 132 ? -9.634 -6.736 1.512 1.00 94.88 132 THR A CA 1
ATOM 1007 C C . THR A 1 132 ? -9.567 -6.647 3.032 1.00 94.88 132 THR A C 1
ATOM 1009 O O . THR A 1 132 ? -9.511 -7.666 3.720 1.00 94.88 132 THR A O 1
ATOM 1012 N N . LEU A 1 133 ? -9.651 -5.432 3.556 1.00 96.06 133 LEU A N 1
ATOM 1013 C CA . LEU A 1 133 ? -9.774 -5.111 4.967 1.00 96.06 133 LEU A CA 1
ATOM 1014 C C . LEU A 1 133 ? -11.251 -5.088 5.364 1.00 96.06 133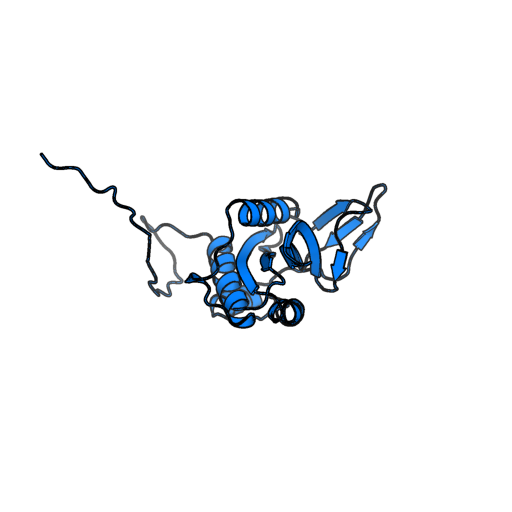 LEU A C 1
ATOM 1016 O O . LEU A 1 133 ? -12.050 -4.315 4.822 1.00 96.06 133 LEU A O 1
ATOM 1020 N N . LYS A 1 134 ? -11.604 -5.928 6.335 1.00 94.50 134 LYS A N 1
ATOM 1021 C CA . LYS A 1 134 ? -12.920 -5.912 6.984 1.00 94.50 134 LYS A CA 1
ATOM 1022 C C . LYS A 1 134 ? -13.020 -4.763 7.984 1.00 94.50 134 LYS A C 1
ATOM 1024 O O . LYS A 1 134 ? -12.016 -4.163 8.365 1.00 94.50 134 LYS A O 1
ATOM 1029 N N . ALA A 1 135 ? -14.237 -4.484 8.444 1.00 92.25 135 ALA A N 1
ATOM 1030 C CA . ALA A 1 135 ? -14.504 -3.405 9.391 1.00 92.25 135 ALA A CA 1
ATOM 1031 C C . ALA A 1 135 ? -13.658 -3.507 10.674 1.00 92.25 135 ALA A C 1
ATOM 1033 O O . ALA A 1 135 ? -13.171 -2.483 11.151 1.00 92.25 135 ALA A O 1
ATOM 1034 N N . GLU A 1 136 ? -13.428 -4.717 11.207 1.00 94.31 136 GLU A N 1
ATOM 1035 C CA . GLU A 1 136 ? -12.594 -4.881 12.405 1.00 94.31 136 GLU A CA 1
ATOM 1036 C C . GLU A 1 136 ? -11.145 -4.448 12.145 1.00 94.31 136 GLU A C 1
ATOM 1038 O O . GLU A 1 136 ? -10.571 -3.704 12.938 1.00 94.31 136 GLU A O 1
ATOM 1043 N N . GLN A 1 137 ? -10.585 -4.840 10.998 1.00 96.94 137 GLN A N 1
ATOM 1044 C CA . GLN A 1 137 ? -9.215 -4.499 10.604 1.00 96.94 137 GLN A CA 1
ATOM 1045 C C . GLN A 1 137 ? -9.070 -3.005 10.312 1.00 96.94 137 GLN A C 1
ATOM 1047 O O . GLN A 1 137 ? -8.101 -2.388 10.742 1.00 96.94 137 GLN A O 1
ATOM 1052 N N . VAL A 1 138 ? -10.054 -2.394 9.642 1.00 95.31 138 VAL A N 1
ATOM 1053 C CA . VAL A 1 138 ? -10.087 -0.938 9.436 1.00 95.31 138 VAL A CA 1
ATOM 1054 C C . VAL A 1 138 ? -10.061 -0.216 10.785 1.00 95.31 138 VAL A C 1
ATOM 1056 O O . VAL A 1 138 ? -9.212 0.645 10.993 1.00 95.31 138 VAL A O 1
ATOM 1059 N N . ASN A 1 139 ? -10.913 -0.605 11.737 1.00 92.31 139 ASN A N 1
ATOM 1060 C CA . ASN A 1 139 ? -10.934 -0.005 13.075 1.00 92.31 139 ASN A CA 1
ATOM 1061 C C . ASN A 1 139 ? -9.618 -0.227 13.841 1.00 92.31 139 ASN A C 1
ATOM 1063 O O . ASN A 1 139 ? -9.134 0.682 14.522 1.00 92.31 139 ASN A O 1
ATOM 1067 N N . ALA A 1 140 ? -9.004 -1.404 13.702 1.00 93.62 140 ALA A N 1
ATOM 1068 C CA . ALA A 1 140 ? -7.695 -1.683 14.276 1.00 93.62 140 ALA A CA 1
ATOM 1069 C C . ALA A 1 140 ? -6.628 -0.740 13.691 1.00 93.62 140 ALA A C 1
ATOM 1071 O O . ALA A 1 140 ? -5.883 -0.114 14.445 1.00 93.62 140 ALA A O 1
ATOM 1072 N N . ILE A 1 141 ? -6.592 -0.552 12.371 1.00 95.56 141 ILE A N 1
ATOM 1073 C CA . ILE A 1 141 ? -5.639 0.353 11.711 1.00 95.56 141 ILE A CA 1
ATOM 1074 C C . ILE A 1 141 ? -5.877 1.805 12.129 1.00 95.56 141 ILE A C 1
ATOM 1076 O O . ILE A 1 141 ? -4.923 2.516 12.436 1.00 95.56 141 ILE A O 1
ATOM 1080 N N . LEU A 1 142 ? -7.135 2.246 12.227 1.00 92.00 142 LEU A N 1
ATOM 1081 C CA . LEU A 1 142 ? -7.471 3.597 12.694 1.00 92.00 142 LEU A CA 1
ATOM 1082 C C . LEU A 1 142 ? -7.007 3.862 14.135 1.00 92.00 142 LEU A C 1
ATOM 1084 O O . LEU A 1 142 ? -6.716 5.007 14.482 1.00 92.00 142 LEU A O 1
ATOM 1088 N N . SER A 1 143 ? -6.874 2.815 14.957 1.00 90.06 143 SER A N 1
ATOM 1089 C CA . SER A 1 143 ? -6.274 2.897 16.298 1.00 90.06 143 SER A CA 1
ATOM 1090 C C . SER A 1 143 ? -4.744 2.731 16.317 1.00 90.06 143 SER A C 1
ATOM 1092 O O . SER A 1 143 ? -4.130 2.775 17.382 1.00 90.06 143 SER A O 1
ATOM 1094 N N . GLY A 1 144 ? -4.107 2.602 15.148 1.00 86.38 144 GLY A N 1
ATOM 1095 C CA . GLY A 1 144 ? -2.655 2.508 14.977 1.00 86.38 144 GLY A CA 1
ATOM 1096 C C . GLY A 1 144 ? -2.097 1.081 14.944 1.00 86.38 144 GLY A C 1
ATOM 1097 O O . GLY A 1 144 ? -0.884 0.905 15.080 1.00 86.38 144 GLY A O 1
ATOM 1098 N N . SER A 1 145 ? -2.953 0.065 14.789 1.00 91.81 145 SER A N 1
ATOM 1099 C CA . SER A 1 145 ? -2.535 -1.332 14.611 1.00 91.81 145 SER A CA 1
ATOM 1100 C C . SER A 1 145 ? -1.972 -1.595 13.208 1.00 91.81 145 SER A C 1
ATOM 1102 O O . SER A 1 145 ? -2.317 -0.921 12.240 1.00 91.81 145 SER A O 1
ATOM 1104 N N . LEU A 1 146 ? -1.130 -2.627 13.096 1.00 90.94 146 LEU A N 1
ATOM 1105 C CA . LEU A 1 146 ? -0.646 -3.178 11.821 1.00 90.94 146 LEU A CA 1
ATOM 1106 C C . LEU A 1 146 ? -1.494 -4.360 11.325 1.00 90.94 146 LEU A C 1
ATOM 1108 O O . LEU A 1 146 ? -1.161 -4.985 10.317 1.00 90.94 146 LEU A O 1
ATOM 1112 N N . GLU A 1 147 ? -2.566 -4.698 12.038 1.00 92.62 147 GLU A N 1
ATOM 1113 C CA . GLU A 1 147 ? -3.444 -5.808 11.684 1.00 92.62 147 GLU A CA 1
ATOM 1114 C C . GLU A 1 147 ? -4.035 -5.629 10.278 1.00 92.62 147 GLU A C 1
ATOM 1116 O O . GLU A 1 147 ? -4.605 -4.593 9.949 1.00 92.62 147 GLU A O 1
ATOM 1121 N N . GLY A 1 148 ? -3.870 -6.644 9.427 1.00 89.56 148 GLY A N 1
ATOM 1122 C CA . GLY A 1 148 ? -4.299 -6.602 8.026 1.00 89.56 148 GLY A CA 1
ATOM 1123 C C . GLY A 1 148 ? -3.349 -5.861 7.076 1.00 89.56 148 GLY A C 1
ATOM 1124 O O . GLY A 1 148 ? -3.517 -5.979 5.866 1.00 89.56 148 GLY A O 1
ATOM 1125 N N . LEU A 1 149 ? -2.319 -5.165 7.581 1.00 92.25 149 LEU A N 1
ATOM 1126 C CA . LEU A 1 149 ? -1.365 -4.418 6.751 1.00 92.25 149 LEU A CA 1
ATOM 1127 C C . LEU A 1 149 ? -0.180 -5.257 6.234 1.00 92.25 149 LEU A C 1
ATOM 1129 O O . LEU A 1 149 ? 0.702 -4.718 5.574 1.00 92.25 149 LEU A O 1
ATOM 1133 N N . ASN A 1 150 ? -0.085 -6.562 6.502 1.00 90.12 150 ASN A N 1
ATOM 1134 C CA . ASN A 1 150 ? 1.029 -7.401 6.011 1.00 90.12 150 ASN A CA 1
ATOM 1135 C C . ASN A 1 150 ? 2.433 -6.794 6.271 1.00 90.12 150 ASN A C 1
ATOM 1137 O O . ASN A 1 150 ? 3.350 -6.941 5.464 1.00 90.12 150 ASN A O 1
ATOM 1141 N N . ALA A 1 151 ? 2.608 -6.065 7.379 1.00 88.69 151 ALA A N 1
ATOM 1142 C CA . ALA A 1 151 ? 3.792 -5.234 7.603 1.00 88.69 151 ALA A CA 1
ATOM 1143 C C . ALA A 1 151 ? 5.097 -6.033 7.765 1.00 88.69 151 ALA A C 1
ATOM 1145 O O . ALA A 1 151 ? 6.180 -5.516 7.488 1.00 88.69 151 ALA A O 1
ATOM 1146 N N . ASP A 1 152 ? 5.005 -7.309 8.134 1.00 87.94 152 ASP A N 1
ATOM 1147 C CA . ASP A 1 152 ? 6.162 -8.202 8.227 1.00 87.94 152 ASP A CA 1
ATOM 1148 C C . ASP A 1 152 ? 6.873 -8.380 6.876 1.00 87.94 152 ASP A C 1
ATOM 1150 O O . ASP A 1 152 ? 8.099 -8.511 6.829 1.00 87.94 152 ASP A O 1
ATOM 1154 N N . TYR A 1 153 ? 6.139 -8.283 5.764 1.00 86.06 153 TYR A N 1
ATOM 1155 C CA . TYR A 1 153 ? 6.681 -8.450 4.411 1.00 86.06 153 TYR A CA 1
ATOM 1156 C C . TYR A 1 153 ? 7.498 -7.253 3.930 1.00 86.06 153 TYR A C 1
ATOM 1158 O O . TYR A 1 153 ? 8.354 -7.393 3.058 1.00 86.06 153 TYR A O 1
ATOM 1166 N N . ILE A 1 154 ? 7.315 -6.083 4.545 1.00 87.62 154 ILE A N 1
ATOM 1167 C CA . ILE A 1 154 ? 8.126 -4.903 4.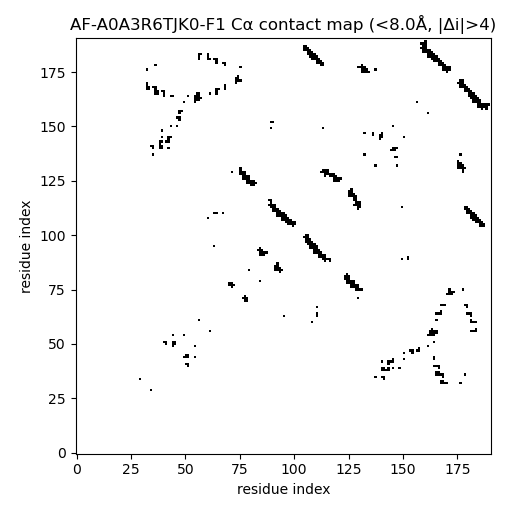234 1.00 87.62 154 ILE A CA 1
ATOM 1168 C C . ILE A 1 154 ? 9.330 -4.749 5.167 1.00 87.62 154 ILE A C 1
ATOM 1170 O O . ILE A 1 154 ? 10.106 -3.808 5.018 1.00 87.62 154 ILE A O 1
ATOM 1174 N N . SER A 1 155 ? 9.541 -5.677 6.107 1.00 84.00 155 SER A N 1
ATOM 1175 C CA . SER A 1 155 ? 10.682 -5.650 7.035 1.00 84.00 155 SER A CA 1
ATOM 1176 C C . SER A 1 155 ? 12.031 -5.587 6.311 1.00 84.00 155 SER A C 1
ATOM 1178 O O . SER A 1 155 ? 12.936 -4.871 6.741 1.00 84.00 155 SER A O 1
ATOM 1180 N N . GLN A 1 156 ? 12.140 -6.248 5.156 1.00 83.38 156 GLN A N 1
ATOM 1181 C CA . GLN A 1 156 ? 13.333 -6.233 4.311 1.00 83.38 156 GLN A CA 1
ATOM 1182 C C . GLN A 1 156 ? 13.645 -4.849 3.740 1.00 83.38 156 GLN A C 1
ATOM 1184 O O . GLN A 1 156 ? 14.790 -4.603 3.360 1.00 83.38 156 GLN A O 1
ATOM 1189 N N . ALA A 1 157 ? 12.669 -3.937 3.689 1.00 88.94 157 ALA A N 1
ATOM 1190 C CA . ALA A 1 157 ? 12.892 -2.575 3.231 1.00 88.94 157 ALA A CA 1
ATOM 1191 C C . ALA A 1 157 ? 13.693 -1.732 4.239 1.00 88.94 157 ALA A C 1
ATOM 1193 O O . ALA A 1 157 ? 14.288 -0.735 3.845 1.00 88.94 157 ALA A O 1
ATOM 1194 N N . LYS A 1 158 ? 13.816 -2.171 5.504 1.00 89.31 158 LYS A N 1
ATOM 1195 C CA . LYS A 1 158 ? 14.629 -1.498 6.539 1.00 89.31 158 LYS A CA 1
ATOM 1196 C C . LYS A 1 158 ? 16.116 -1.393 6.197 1.00 89.31 158 LYS A C 1
ATOM 1198 O O . LYS A 1 158 ? 16.817 -0.570 6.772 1.00 89.31 158 LYS A O 1
ATOM 1203 N N . LYS A 1 159 ? 16.613 -2.233 5.283 1.00 88.12 159 LYS A N 1
ATOM 1204 C CA . LYS A 1 159 ? 18.001 -2.164 4.797 1.00 88.12 159 LYS A CA 1
ATOM 1205 C C . LYS A 1 159 ? 18.240 -1.004 3.825 1.00 88.12 159 LYS A C 1
ATOM 1207 O O . LYS A 1 159 ? 19.385 -0.726 3.485 1.00 88.12 159 LYS A O 1
ATOM 1212 N N . PHE A 1 160 ? 17.171 -0.379 3.339 1.00 90.88 160 PHE A N 1
ATOM 1213 C CA . PHE A 1 160 ? 17.223 0.766 2.448 1.00 90.88 160 PHE A CA 1
ATOM 1214 C C . PHE A 1 160 ? 16.974 2.051 3.232 1.00 90.88 160 PHE A C 1
ATOM 1216 O O . PHE A 1 160 ? 16.284 2.069 4.251 1.00 90.88 160 PHE A O 1
ATOM 1223 N N . LYS A 1 161 ? 17.498 3.157 2.715 1.00 92.00 161 LYS A N 1
ATOM 1224 C CA . LYS A 1 161 ? 17.146 4.486 3.193 1.00 92.00 161 LYS A CA 1
ATOM 1225 C C . LYS A 1 161 ? 15.793 4.876 2.611 1.00 92.00 161 LYS A C 1
ATOM 1227 O O . LYS A 1 161 ? 15.694 5.212 1.431 1.00 92.00 161 LYS A O 1
ATOM 1232 N N . ILE A 1 162 ? 14.765 4.821 3.449 1.00 93.75 162 ILE A N 1
ATOM 1233 C CA . ILE A 1 162 ? 13.402 5.208 3.091 1.00 93.75 162 ILE A CA 1
ATOM 1234 C C . ILE A 1 162 ? 13.329 6.732 2.960 1.00 93.75 162 ILE A C 1
ATOM 1236 O O . ILE A 1 162 ? 13.707 7.465 3.872 1.00 93.75 162 ILE A O 1
ATOM 1240 N N . LYS A 1 163 ? 12.878 7.196 1.798 1.00 93.50 163 LYS A N 1
ATOM 1241 C CA . LYS A 1 163 ? 12.664 8.607 1.457 1.00 93.50 163 LYS A CA 1
ATOM 1242 C C . LYS A 1 163 ? 11.198 8.996 1.576 1.00 93.50 163 LYS A C 1
ATOM 1244 O O . LYS A 1 163 ? 10.910 10.117 1.974 1.00 93.50 163 LYS A O 1
ATOM 1249 N N . GLY A 1 164 ? 10.299 8.062 1.281 1.00 95.06 164 GLY A N 1
ATOM 1250 C CA . GLY A 1 164 ? 8.864 8.276 1.353 1.00 95.06 164 GLY A CA 1
ATOM 1251 C C . GLY A 1 164 ? 8.103 6.980 1.590 1.00 95.06 164 GLY A C 1
ATOM 1252 O O . GLY A 1 164 ? 8.465 5.922 1.070 1.00 95.06 164 GLY A O 1
ATOM 1253 N N . VAL A 1 165 ? 7.030 7.082 2.367 1.00 96.44 165 VAL A N 1
ATOM 1254 C CA . VAL A 1 165 ? 6.046 6.017 2.575 1.00 96.44 165 VAL A CA 1
ATOM 1255 C C . VAL A 1 165 ? 4.674 6.623 2.335 1.00 96.44 165 VAL A C 1
ATOM 1257 O O . VAL A 1 165 ? 4.393 7.721 2.808 1.00 96.44 165 VAL A O 1
ATOM 1260 N N . GLY A 1 166 ? 3.807 5.921 1.615 1.00 96.25 166 GLY A N 1
ATOM 1261 C CA . GLY A 1 166 ? 2.427 6.364 1.472 1.00 96.25 166 GLY A CA 1
ATOM 1262 C C . GLY A 1 166 ? 1.492 5.232 1.113 1.00 96.25 166 GLY A C 1
ATOM 1263 O O . GLY A 1 166 ? 1.829 4.347 0.326 1.00 96.25 166 GLY A O 1
ATOM 1264 N N . VAL A 1 167 ? 0.311 5.273 1.707 1.00 97.12 167 VAL A N 1
ATOM 1265 C CA . VAL A 1 167 ? -0.793 4.371 1.416 1.00 97.12 167 VAL A CA 1
ATOM 1266 C C . VAL A 1 167 ? -1.910 5.168 0.764 1.00 97.12 167 VAL A C 1
ATOM 1268 O O . VAL A 1 167 ? -2.205 6.272 1.206 1.00 97.12 167 VAL A O 1
ATOM 1271 N N . SER A 1 168 ? -2.558 4.587 -0.241 1.00 97.44 168 SER A N 1
ATOM 1272 C CA . SER A 1 168 ? -3.903 4.995 -0.649 1.00 97.44 168 SER A CA 1
ATOM 1273 C C . SER A 1 168 ? -4.850 3.832 -0.425 1.00 97.44 168 SER A C 1
ATOM 1275 O O . SER A 1 168 ? -4.478 2.671 -0.613 1.00 97.44 168 SER A O 1
ATOM 1277 N N . ALA A 1 169 ? -6.079 4.141 -0.038 1.00 97.62 169 ALA A N 1
ATOM 1278 C CA . ALA A 1 169 ? -7.120 3.157 0.192 1.00 97.62 169 ALA A CA 1
ATOM 1279 C C . ALA A 1 169 ? -8.410 3.575 -0.506 1.00 97.62 169 ALA A C 1
ATOM 1281 O O . ALA A 1 169 ? -8.606 4.748 -0.819 1.00 97.62 169 ALA A O 1
ATOM 1282 N N . LYS A 1 170 ? -9.296 2.610 -0.746 1.00 96.06 170 LYS A N 1
ATOM 1283 C CA . LYS A 1 170 ? -10.669 2.886 -1.170 1.00 96.06 170 LYS A CA 1
ATOM 1284 C C . LYS A 1 170 ? -11.625 1.819 -0.676 1.00 96.06 170 LYS A C 1
ATOM 1286 O O . LYS A 1 170 ? -11.232 0.671 -0.458 1.00 96.06 170 LYS A O 1
ATOM 1291 N N . LYS A 1 171 ? -12.890 2.207 -0.567 1.00 96.69 171 LYS A N 1
ATOM 1292 C CA . LYS A 1 171 ? -14.002 1.293 -0.330 1.00 96.69 171 LYS A CA 1
ATOM 1293 C C . LYS A 1 171 ? -14.359 0.534 -1.611 1.00 96.69 171 LYS A C 1
ATOM 1295 O O . LYS A 1 171 ? -14.425 1.126 -2.687 1.00 96.69 171 LYS A O 1
ATOM 1300 N N . LEU A 1 172 ? -14.602 -0.763 -1.485 1.00 96.19 172 LEU A N 1
ATOM 1301 C CA . LEU A 1 172 ? -15.085 -1.639 -2.548 1.00 96.19 172 LEU A CA 1
ATOM 1302 C C . LEU A 1 172 ? -16.613 -1.754 -2.518 1.00 96.19 172 LEU A C 1
ATOM 1304 O O . LEU A 1 172 ? -17.278 -1.348 -1.560 1.00 96.19 172 LEU A O 1
ATOM 1308 N N . LYS A 1 173 ? -17.185 -2.336 -3.575 1.00 95.50 173 LYS A N 1
ATOM 1309 C CA . LYS A 1 173 ? -18.639 -2.484 -3.737 1.00 95.50 173 LYS A CA 1
ATOM 1310 C C . LYS A 1 173 ? -19.289 -3.335 -2.642 1.00 95.50 173 LYS A C 1
ATOM 1312 O O . LYS A 1 173 ? -20.444 -3.100 -2.296 1.00 95.50 173 LYS A O 1
ATOM 1317 N N . ASP A 1 174 ? -18.562 -4.306 -2.096 1.00 93.50 174 ASP A N 1
ATOM 1318 C CA . ASP A 1 174 ? -19.020 -5.165 -0.996 1.00 93.50 174 ASP A CA 1
ATOM 1319 C C . ASP A 1 174 ? -18.932 -4.492 0.389 1.00 93.50 174 ASP A C 1
ATOM 1321 O O . ASP A 1 174 ? -19.338 -5.069 1.396 1.00 93.50 174 ASP A O 1
ATOM 1325 N N . GLY A 1 175 ? -18.432 -3.254 0.443 1.00 93.12 175 GLY A N 1
ATOM 1326 C CA . GLY A 1 175 ? -18.300 -2.458 1.656 1.00 93.12 175 GLY A CA 1
ATOM 1327 C C . GLY A 1 175 ? -16.984 -2.641 2.409 1.00 93.12 175 GLY A C 1
ATOM 1328 O O . GLY A 1 175 ? -16.753 -1.896 3.364 1.00 93.12 175 GLY A O 1
ATOM 1329 N N . THR A 1 176 ? -16.126 -3.572 1.985 1.00 96.31 176 THR A N 1
ATOM 1330 C CA . THR A 1 176 ? -14.757 -3.715 2.497 1.00 96.31 176 THR A CA 1
ATOM 1331 C C . THR A 1 176 ? -13.830 -2.648 1.911 1.00 96.31 176 THR A C 1
ATOM 1333 O O . THR A 1 176 ? -14.236 -1.847 1.068 1.00 96.31 176 THR A O 1
ATOM 1336 N N . TYR A 1 177 ? -12.581 -2.601 2.375 1.00 97.31 177 TYR A N 1
ATOM 1337 C CA . TYR A 1 177 ? -11.576 -1.661 1.878 1.00 97.31 177 TYR A CA 1
ATOM 1338 C C . TYR A 1 177 ? -10.398 -2.397 1.254 1.00 97.31 177 TYR A C 1
ATOM 1340 O O . TYR A 1 177 ? -9.946 -3.404 1.782 1.00 97.31 177 TYR A O 1
ATOM 1348 N N . CYS A 1 178 ? -9.838 -1.874 0.171 1.00 97.00 178 CYS A N 1
ATOM 1349 C CA . CYS A 1 178 ? -8.517 -2.286 -0.301 1.00 97.00 178 CYS A CA 1
ATOM 1350 C C . CYS A 1 178 ? -7.534 -1.129 -0.159 1.00 97.00 178 CYS A C 1
ATOM 1352 O O . CYS A 1 178 ? -7.934 0.036 -0.082 1.00 97.00 178 CYS A O 1
ATOM 1354 N N . TYR A 1 179 ? -6.242 -1.441 -0.171 1.00 97.56 179 TYR A N 1
ATOM 1355 C CA . TYR A 1 179 ? -5.200 -0.430 -0.104 1.00 97.56 179 TYR A CA 1
ATOM 1356 C C . TYR A 1 179 ? -3.992 -0.803 -0.960 1.00 97.56 179 TYR A C 1
ATOM 1358 O O . TYR A 1 179 ? -3.794 -1.964 -1.321 1.00 97.56 179 TYR A O 1
ATOM 1366 N N . VAL A 1 180 ? -3.179 0.202 -1.267 1.00 97.88 180 VAL A N 1
ATOM 1367 C CA . VAL A 1 180 ? -1.896 0.059 -1.956 1.00 97.88 180 VAL A CA 1
ATOM 1368 C C . VAL A 1 180 ? -0.834 0.851 -1.204 1.00 97.88 180 VAL A C 1
ATOM 1370 O O . VAL A 1 180 ? -1.065 1.994 -0.811 1.00 97.88 180 VAL A O 1
ATOM 1373 N N . LEU A 1 181 ? 0.333 0.252 -0.995 1.00 97.50 181 LEU A N 1
ATOM 1374 C CA . LEU A 1 181 ? 1.474 0.876 -0.325 1.00 97.50 181 LEU A CA 1
ATOM 1375 C C . LEU A 1 181 ? 2.521 1.254 -1.371 1.00 97.50 181 LEU A C 1
ATOM 137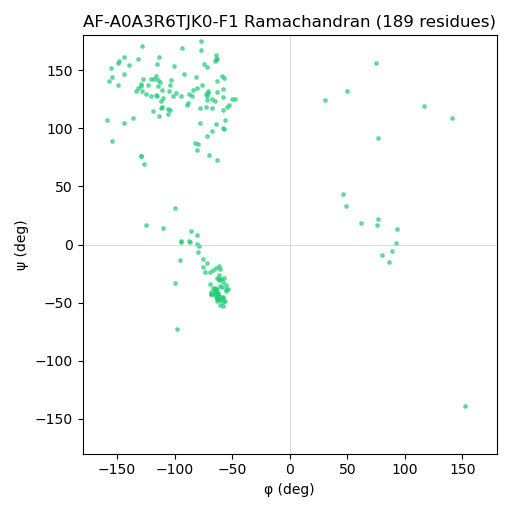7 O O . LEU A 1 181 ? 2.894 0.414 -2.175 1.00 97.50 181 LEU A O 1
ATOM 1381 N N . THR A 1 182 ? 3.054 2.469 -1.337 1.00 98.06 182 THR A N 1
ATOM 1382 C CA . THR A 1 182 ? 4.244 2.846 -2.106 1.00 98.06 182 THR A CA 1
ATOM 1383 C C . THR A 1 182 ? 5.392 3.173 -1.168 1.00 98.06 182 THR A C 1
ATOM 1385 O O . THR A 1 182 ? 5.216 3.869 -0.166 1.00 98.06 182 THR A O 1
ATOM 1388 N N . LEU A 1 183 ? 6.572 2.674 -1.524 1.00 96.75 183 LEU A N 1
ATOM 1389 C CA . LEU A 1 183 ? 7.843 2.989 -0.894 1.00 96.75 183 LEU A CA 1
ATOM 1390 C C . LEU A 1 183 ? 8.731 3.703 -1.912 1.00 96.75 183 LEU A C 1
ATOM 1392 O O . LEU A 1 183 ? 8.951 3.201 -3.015 1.00 96.75 183 LEU A O 1
ATOM 1396 N N . ASP A 1 184 ? 9.247 4.856 -1.514 1.00 95.44 184 ASP A N 1
ATOM 1397 C CA . ASP A 1 184 ? 10.316 5.580 -2.195 1.00 95.44 184 ASP A CA 1
ATOM 1398 C C . ASP A 1 184 ? 11.584 5.394 -1.354 1.00 95.44 184 ASP A C 1
ATOM 1400 O O . ASP A 1 184 ? 11.608 5.755 -0.172 1.00 95.44 184 ASP A O 1
ATOM 1404 N N . ALA A 1 185 ? 12.610 4.751 -1.912 1.00 94.56 185 ALA A N 1
ATOM 1405 C CA . ALA A 1 185 ? 13.801 4.382 -1.160 1.00 94.56 185 ALA A CA 1
ATOM 1406 C C . ALA A 1 185 ? 15.073 4.381 -2.009 1.00 94.56 185 ALA A C 1
ATOM 1408 O O . ALA A 1 185 ? 15.054 4.211 -3.226 1.00 94.56 185 ALA A O 1
ATOM 1409 N N . THR A 1 186 ? 16.213 4.512 -1.338 1.00 92.31 186 THR A N 1
ATOM 1410 C CA . THR A 1 186 ? 17.538 4.346 -1.943 1.00 92.31 186 THR A CA 1
ATOM 1411 C C . THR A 1 186 ? 18.296 3.228 -1.241 1.00 92.31 186 THR A C 1
ATOM 1413 O O . THR A 1 186 ? 18.246 3.132 -0.016 1.00 92.31 186 THR A O 1
ATOM 1416 N N . ASN A 1 187 ? 19.066 2.424 -1.973 1.00 88.00 187 ASN A N 1
ATOM 1417 C CA . ASN A 1 187 ? 19.975 1.437 -1.364 1.00 88.00 187 ASN A CA 1
ATOM 1418 C C . ASN A 1 187 ? 21.311 2.029 -0.877 1.00 88.00 187 ASN A C 1
ATOM 1420 O O . ASN A 1 187 ? 22.208 1.282 -0.491 1.00 88.00 187 ASN A O 1
ATOM 1424 N N . GLU A 1 188 ? 21.444 3.354 -0.893 1.00 78.56 188 GLU A N 1
ATOM 1425 C CA . GLU A 1 188 ? 22.541 4.052 -0.233 1.00 78.56 188 GLU A CA 1
ATOM 1426 C C . GLU A 1 188 ? 22.366 3.969 1.298 1.00 78.56 188 GLU A C 1
ATOM 1428 O O . GLU A 1 188 ? 21.263 4.227 1.795 1.00 78.56 188 GLU A O 1
ATOM 1433 N N . PRO A 1 189 ? 23.416 3.615 2.064 1.00 62.66 189 PRO A N 1
ATOM 1434 C CA . PRO A 1 189 ? 23.346 3.598 3.522 1.00 62.66 189 PRO A CA 1
ATOM 1435 C C . PRO A 1 189 ? 23.141 5.007 4.101 1.00 62.66 189 PRO A C 1
ATOM 1437 O O . PRO A 1 189 ? 23.466 6.019 3.477 1.00 62.66 189 PRO A O 1
ATOM 1440 N N . ASN A 1 190 ? 22.616 5.082 5.327 1.00 56.97 190 ASN A N 1
ATOM 1441 C CA . ASN A 1 190 ? 22.577 6.331 6.086 1.00 56.97 190 ASN A CA 1
ATOM 1442 C C . ASN A 1 190 ? 24.014 6.745 6.449 1.00 56.97 190 ASN A C 1
ATOM 1444 O O . ASN A 1 190 ? 24.581 6.207 7.395 1.00 56.97 190 ASN A O 1
ATOM 1448 N N . THR A 1 191 ? 24.603 7.653 5.669 1.00 54.09 191 THR A N 1
ATOM 1449 C CA . THR A 1 191 ? 25.769 8.455 6.077 1.00 54.09 191 THR A CA 1
ATOM 1450 C C . THR A 1 191 ? 25.357 9.548 7.042 1.00 54.09 191 THR A C 1
ATOM 1452 O O . THR A 1 191 ? 24.322 10.191 6.733 1.00 54.09 191 THR A O 1
#

Mean predicted aligned error: 9.27 Å

Radius of gyration: 18.46 Å; Cα contacts (8 Å, |Δi|>4): 339; chains: 1; bounding box: 54×66×41 Å